Protein AF-A0A6J1QUU0-F1 (afdb_monomer_lite)

Structure (mmCIF, N/CA/C/O backbone):
data_AF-A0A6J1QUU0-F1
#
_entry.id   AF-A0A6J1QUU0-F1
#
loop_
_atom_site.group_PDB
_atom_site.id
_atom_site.type_symbol
_atom_site.label_atom_id
_atom_site.label_alt_id
_atom_site.label_comp_id
_atom_site.label_asym_id
_atom_site.label_entity_id
_atom_site.label_seq_id
_atom_site.pdbx_PDB_ins_code
_atom_site.Cartn_x
_atom_site.Cartn_y
_atom_site.Cartn_z
_atom_site.occupancy
_atom_site.B_iso_or_equiv
_atom_site.auth_seq_id
_atom_site.auth_comp_id
_atom_site.auth_asym_id
_atom_site.auth_atom_id
_atom_site.pdbx_PDB_model_num
ATOM 1 N N . MET A 1 1 ? 13.182 -12.578 -23.127 1.00 82.00 1 MET A N 1
ATOM 2 C CA . MET A 1 1 ? 12.843 -11.479 -22.202 1.00 82.00 1 MET A CA 1
ATOM 3 C C . MET A 1 1 ? 13.627 -10.191 -22.468 1.00 82.00 1 MET A C 1
ATOM 5 O O . MET A 1 1 ? 13.040 -9.285 -23.034 1.00 82.00 1 MET A O 1
ATOM 9 N N . GLU A 1 2 ? 14.926 -10.074 -22.148 1.00 88.38 2 GLU A N 1
ATOM 10 C CA . GLU A 1 2 ? 15.662 -8.792 -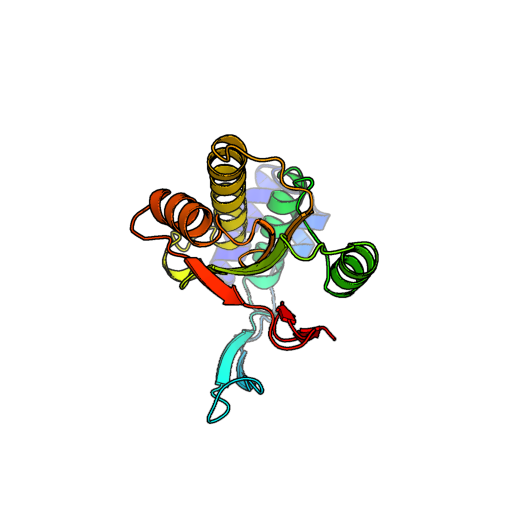22.318 1.00 88.38 2 GLU A CA 1
ATOM 11 C C . GLU A 1 2 ? 15.685 -8.291 -23.772 1.00 88.38 2 GLU A C 1
ATOM 13 O O . GLU A 1 2 ? 15.351 -7.141 -24.052 1.00 88.38 2 GLU A O 1
ATOM 18 N N . ARG A 1 3 ? 15.974 -9.184 -24.728 1.00 89.75 3 ARG A N 1
ATOM 19 C CA . ARG A 1 3 ? 15.938 -8.858 -26.165 1.00 89.75 3 ARG A CA 1
ATOM 20 C C . ARG A 1 3 ? 14.562 -8.377 -26.636 1.00 89.75 3 ARG A C 1
ATOM 22 O O . ARG A 1 3 ? 14.483 -7.470 -27.456 1.00 89.75 3 ARG A O 1
ATOM 29 N N . GLU A 1 4 ? 13.490 -8.977 -26.124 1.00 91.31 4 GLU A N 1
ATOM 30 C CA . GLU A 1 4 ? 12.111 -8.619 -26.485 1.00 91.31 4 GLU A CA 1
ATOM 31 C C . GLU A 1 4 ? 11.727 -7.259 -25.900 1.00 91.31 4 GLU A C 1
ATOM 33 O O . GLU A 1 4 ? 11.163 -6.431 -26.615 1.00 91.31 4 GLU A O 1
ATOM 38 N N . LEU A 1 5 ? 12.103 -6.998 -24.641 1.00 91.62 5 LEU A N 1
ATOM 39 C CA . LEU A 1 5 ? 11.936 -5.694 -24.005 1.00 91.62 5 LEU A CA 1
ATOM 40 C C . LEU A 1 5 ? 12.657 -4.610 -24.809 1.00 91.62 5 LEU A C 1
ATOM 42 O O . LEU A 1 5 ? 12.034 -3.640 -25.229 1.00 91.62 5 LEU A O 1
ATOM 46 N N . ASN A 1 6 ? 13.948 -4.787 -25.088 1.00 93.81 6 ASN A N 1
ATOM 47 C CA . ASN A 1 6 ? 14.724 -3.788 -25.821 1.00 93.81 6 ASN A CA 1
ATOM 48 C C . ASN A 1 6 ? 14.176 -3.571 -27.244 1.00 93.81 6 ASN A C 1
ATOM 50 O O . ASN A 1 6 ? 14.151 -2.439 -27.730 1.00 93.81 6 ASN A O 1
ATOM 54 N N . ALA A 1 7 ? 13.658 -4.618 -27.899 1.00 94.38 7 ALA A N 1
ATOM 55 C CA . ALA A 1 7 ? 12.965 -4.484 -29.180 1.00 94.38 7 ALA A CA 1
ATOM 56 C C . ALA A 1 7 ? 11.661 -3.670 -29.065 1.00 94.38 7 ALA A C 1
ATOM 58 O O . ALA A 1 7 ? 11.373 -2.852 -29.941 1.00 94.38 7 ALA A O 1
ATOM 59 N N . LEU A 1 8 ? 10.885 -3.855 -27.993 1.00 94.12 8 LEU A N 1
ATOM 60 C CA . LEU A 1 8 ? 9.680 -3.070 -27.710 1.00 94.12 8 LEU A CA 1
ATOM 61 C C . LEU A 1 8 ? 10.015 -1.595 -27.450 1.00 94.12 8 LEU A C 1
ATOM 63 O O . LEU A 1 8 ? 9.444 -0.716 -28.092 1.00 94.12 8 LEU A O 1
ATOM 67 N N . ILE A 1 9 ? 10.987 -1.323 -26.578 1.00 94.75 9 ILE A N 1
ATOM 68 C CA . ILE A 1 9 ? 11.433 0.038 -26.247 1.00 94.75 9 ILE A CA 1
ATOM 69 C C . ILE A 1 9 ? 11.975 0.759 -27.489 1.00 94.75 9 ILE A C 1
ATOM 71 O O . ILE A 1 9 ? 11.687 1.939 -27.703 1.00 94.75 9 ILE A O 1
ATOM 75 N N . LYS A 1 10 ? 12.674 0.039 -28.377 1.00 95.00 10 LYS A N 1
ATOM 76 C CA . LYS A 1 10 ? 13.116 0.568 -29.675 1.00 95.00 10 LYS A CA 1
ATOM 77 C C . LYS A 1 10 ? 11.943 0.958 -30.582 1.00 95.00 10 LYS A C 1
ATOM 79 O O . LYS A 1 10 ? 12.010 1.987 -31.249 1.00 95.00 10 LYS A O 1
ATOM 84 N N . LYS A 1 11 ? 10.853 0.187 -30.589 1.00 96.06 11 LYS A N 1
ATOM 85 C CA . LYS A 1 11 ? 9.628 0.566 -31.314 1.00 96.06 11 LYS A CA 1
ATOM 86 C C . LYS A 1 11 ? 8.960 1.796 -30.692 1.00 96.06 11 LYS A C 1
ATOM 88 O O . LYS A 1 11 ? 8.436 2.625 -31.425 1.00 96.06 11 LYS A O 1
ATOM 93 N N . TRP A 1 12 ? 8.975 1.934 -29.366 1.00 95.81 12 TRP A N 1
ATOM 94 C CA . TRP A 1 12 ? 8.352 3.072 -28.678 1.00 95.81 12 TRP A CA 1
ATOM 95 C C . TRP A 1 12 ? 9.051 4.398 -28.967 1.00 95.81 12 TRP A C 1
ATOM 97 O O . TRP A 1 12 ? 8.368 5.386 -29.217 1.00 95.81 12 TRP A O 1
ATOM 107 N N . ILE A 1 13 ? 10.388 4.424 -28.996 1.00 95.62 13 ILE A N 1
ATOM 108 C CA . ILE A 1 13 ? 11.131 5.639 -29.366 1.00 95.62 13 ILE A CA 1
ATOM 109 C C . ILE A 1 13 ? 10.928 6.000 -30.845 1.00 95.62 13 ILE A C 1
ATOM 111 O O . ILE A 1 13 ? 10.801 7.172 -31.169 1.00 95.62 13 ILE A O 1
ATOM 115 N N . GLN A 1 14 ? 10.825 5.006 -31.738 1.00 95.50 14 GLN A N 1
ATOM 116 C CA . GLN A 1 14 ? 10.533 5.231 -33.163 1.00 95.50 14 GLN A CA 1
ATOM 117 C C . GLN A 1 14 ? 9.131 5.801 -33.403 1.00 95.50 14 GLN A C 1
ATOM 119 O O . GLN A 1 14 ? 8.930 6.541 -34.357 1.00 95.50 14 GLN A O 1
ATOM 124 N N . LYS A 1 15 ? 8.168 5.439 -32.552 1.00 95.88 15 LYS A N 1
ATOM 125 C CA . LYS A 1 15 ? 6.797 5.965 -32.572 1.00 95.88 15 LYS A CA 1
ATOM 126 C C . LYS A 1 15 ? 6.618 7.232 -31.730 1.00 95.88 15 LYS A C 1
ATOM 128 O O . LYS A 1 15 ? 5.488 7.666 -31.550 1.00 95.88 15 LYS A O 1
ATOM 133 N N . GLU A 1 16 ? 7.704 7.774 -31.177 1.00 94.00 16 GLU A N 1
ATOM 134 C CA . GLU A 1 16 ? 7.705 8.978 -30.336 1.00 94.00 16 GLU A CA 1
ATOM 135 C C . GLU A 1 16 ? 6.823 8.881 -29.073 1.00 94.00 16 GLU A C 1
ATOM 137 O O . GLU A 1 16 ? 6.442 9.888 -28.486 1.00 94.00 16 GLU A O 1
ATOM 142 N N . TYR A 1 17 ? 6.537 7.665 -28.589 1.00 92.38 17 TYR A N 1
ATOM 143 C CA . TYR A 1 17 ? 5.787 7.457 -27.338 1.00 92.38 17 TYR A CA 1
ATOM 144 C C . TYR A 1 17 ? 6.613 7.774 -26.090 1.00 92.38 17 TYR A C 1
ATOM 146 O O . TYR A 1 17 ? 6.064 8.004 -25.014 1.00 92.38 17 TYR A O 1
ATOM 154 N N . ILE A 1 18 ? 7.939 7.745 -26.219 1.00 94.19 18 ILE A N 1
ATOM 155 C CA . ILE A 1 18 ? 8.883 8.007 -25.137 1.00 94.19 18 ILE A CA 1
ATOM 156 C C . ILE A 1 18 ? 9.982 8.950 -25.618 1.00 94.19 18 ILE A C 1
ATOM 158 O O . ILE A 1 18 ? 10.395 8.921 -26.773 1.00 94.19 18 ILE A O 1
ATOM 162 N N . SER A 1 19 ? 10.502 9.764 -24.708 1.00 94.75 19 SER A N 1
ATOM 163 C CA . SER A 1 19 ? 11.666 10.620 -24.938 1.00 94.75 19 SER A CA 1
ATOM 164 C C . SER A 1 19 ? 12.972 9.820 -24.972 1.00 94.75 19 SER A C 1
ATOM 166 O O . SER A 1 19 ? 13.082 8.728 -24.411 1.00 94.75 19 SER A O 1
ATOM 168 N N . LYS A 1 20 ? 14.032 10.416 -25.531 1.00 93.81 20 LYS A N 1
ATOM 169 C CA . LYS A 1 20 ? 15.382 9.823 -25.537 1.00 93.81 20 LYS A CA 1
ATOM 170 C C . LYS A 1 20 ? 15.908 9.517 -24.124 1.00 93.81 20 LYS A C 1
ATOM 172 O O . LYS A 1 20 ? 16.585 8.514 -23.922 1.00 93.81 20 LYS A O 1
ATOM 177 N N . LYS A 1 21 ? 15.561 10.344 -23.131 1.00 94.75 21 LYS A N 1
ATOM 178 C CA . LYS A 1 21 ? 15.910 10.106 -21.720 1.00 94.75 21 LYS A CA 1
ATOM 179 C C . LYS A 1 21 ? 15.201 8.865 -21.166 1.00 94.75 21 LYS A C 1
ATOM 181 O O . LYS A 1 21 ? 15.837 8.046 -20.513 1.00 94.75 21 LYS A O 1
ATOM 186 N N . GLN A 1 22 ? 13.906 8.715 -21.452 1.00 93.19 22 GLN A N 1
ATOM 187 C CA . GLN A 1 22 ? 13.131 7.533 -21.060 1.00 93.19 22 GLN A CA 1
ATOM 188 C C . GLN A 1 22 ? 13.626 6.274 -21.777 1.00 93.19 22 GLN A C 1
ATOM 190 O O . GLN A 1 22 ? 13.712 5.231 -21.144 1.00 93.19 22 GLN A O 1
ATOM 195 N N . TYR A 1 23 ? 14.031 6.370 -23.046 1.00 94.12 23 TYR A N 1
ATOM 196 C CA . TYR A 1 23 ? 14.643 5.254 -23.773 1.00 94.12 23 TYR A CA 1
ATOM 197 C C . TYR A 1 23 ? 15.873 4.698 -23.043 1.00 94.12 23 TYR A C 1
ATOM 199 O O . TYR A 1 23 ? 15.930 3.500 -22.787 1.00 94.12 23 TYR A O 1
ATOM 207 N N . PHE A 1 24 ? 16.827 5.552 -22.653 1.00 92.44 24 PHE A N 1
ATOM 208 C CA . PHE A 1 24 ? 18.022 5.096 -21.931 1.00 92.44 24 PHE A CA 1
ATOM 209 C C . PHE A 1 24 ? 17.712 4.556 -20.535 1.00 92.44 24 PHE A C 1
ATOM 211 O O . PHE A 1 24 ? 18.381 3.638 -20.083 1.00 92.44 24 PHE A O 1
ATOM 218 N N . PHE A 1 25 ? 16.696 5.101 -19.867 1.00 91.81 25 PHE A N 1
ATOM 219 C CA . PHE A 1 25 ? 16.235 4.583 -18.581 1.00 91.81 25 PHE A CA 1
ATOM 220 C C . PHE A 1 25 ? 15.590 3.193 -18.708 1.00 91.81 25 PHE A C 1
ATOM 222 O O . PHE A 1 25 ? 15.822 2.321 -17.877 1.00 91.81 25 PHE A O 1
ATOM 229 N N . LEU A 1 26 ? 14.778 2.984 -19.747 1.00 92.00 26 LEU A N 1
ATOM 230 C CA . LEU A 1 26 ? 14.038 1.741 -19.984 1.00 92.00 26 LEU A CA 1
ATOM 231 C C . LEU A 1 26 ? 14.892 0.638 -20.610 1.00 92.00 26 LEU A C 1
ATOM 233 O O . LEU A 1 26 ? 14.547 -0.536 -20.492 1.00 92.00 26 LEU A O 1
ATOM 237 N N . HIS A 1 27 ? 15.973 1.008 -21.295 1.00 90.31 27 HIS A N 1
ATOM 238 C CA . HIS A 1 27 ? 16.890 0.054 -21.894 1.00 90.31 27 HIS A CA 1
ATOM 239 C C . HIS A 1 27 ? 17.536 -0.816 -20.813 1.00 90.31 27 HIS A C 1
ATOM 241 O O . HIS A 1 27 ? 18.086 -0.309 -19.836 1.00 90.31 27 HIS A O 1
ATOM 247 N N . SER A 1 28 ? 17.489 -2.130 -21.010 1.00 88.19 28 SER A N 1
ATOM 248 C CA . SER A 1 28 ? 18.055 -3.098 -20.075 1.00 88.19 28 SER A CA 1
ATOM 249 C C . SER A 1 28 ? 19.322 -3.721 -20.656 1.00 88.19 28 SER A C 1
ATOM 251 O O . SER A 1 28 ? 19.355 -4.103 -21.826 1.00 88.19 28 SER A O 1
ATOM 253 N N . SER A 1 29 ? 20.369 -3.792 -19.841 1.00 85.75 29 SER A N 1
ATOM 254 C CA . SER A 1 29 ? 21.619 -4.503 -20.116 1.00 85.75 29 SER A CA 1
ATOM 255 C C . SER A 1 29 ? 22.180 -5.021 -18.795 1.00 85.75 29 SER A C 1
ATOM 257 O O . SER A 1 29 ? 22.064 -4.328 -17.783 1.00 85.75 29 SER A O 1
ATOM 259 N N . ASP A 1 30 ? 22.787 -6.207 -18.804 1.00 81.88 30 ASP A N 1
ATOM 260 C CA . ASP A 1 30 ? 23.415 -6.836 -17.629 1.00 81.88 30 ASP A CA 1
ATOM 261 C C . ASP A 1 30 ? 22.462 -7.016 -16.434 1.00 81.88 30 ASP A C 1
ATOM 263 O O . ASP A 1 30 ? 22.812 -6.813 -15.268 1.00 81.88 30 ASP A O 1
ATOM 267 N N . SER A 1 31 ? 21.219 -7.397 -16.727 1.00 82.50 31 SER A N 1
ATOM 268 C CA . SER A 1 31 ? 20.199 -7.611 -15.706 1.00 82.50 31 SER A CA 1
ATOM 269 C C . SER A 1 31 ? 20.506 -8.812 -14.801 1.00 82.50 31 SER A C 1
ATOM 271 O O . SER A 1 31 ? 20.942 -9.878 -15.238 1.00 82.50 31 SER A O 1
ATOM 273 N N . THR A 1 32 ? 20.244 -8.658 -13.502 1.00 86.75 32 THR A N 1
ATOM 274 C CA . THR A 1 32 ? 20.385 -9.752 -12.530 1.00 86.75 32 THR A CA 1
ATOM 275 C C . THR A 1 32 ? 19.117 -10.600 -12.455 1.00 86.75 32 THR A C 1
ATOM 277 O O . THR A 1 32 ? 18.022 -10.120 -12.749 1.00 86.75 32 THR A O 1
ATOM 280 N N . LEU A 1 33 ? 19.242 -11.859 -12.026 1.00 86.88 33 LEU A N 1
ATOM 281 C CA . LEU A 1 33 ? 18.080 -12.703 -11.737 1.00 86.88 33 LEU A CA 1
ATOM 282 C C . LEU A 1 33 ? 17.332 -12.213 -10.480 1.00 86.88 33 LEU A C 1
ATOM 284 O O . LEU A 1 33 ? 17.978 -11.736 -9.539 1.00 86.88 33 LEU A O 1
ATOM 288 N N . PRO A 1 34 ? 15.992 -12.363 -10.426 1.00 88.56 34 PRO A N 1
ATOM 289 C CA . PRO A 1 34 ? 15.215 -12.056 -9.231 1.00 88.56 34 PRO A CA 1
ATOM 290 C C . PRO A 1 34 ? 15.707 -12.846 -8.014 1.00 88.56 34 PRO A C 1
ATOM 292 O O . PRO A 1 34 ? 16.068 -14.019 -8.122 1.00 88.56 34 PRO A O 1
ATOM 295 N N . LYS A 1 35 ? 15.683 -12.214 -6.838 1.00 90.94 35 LYS A N 1
ATOM 296 C CA . LYS A 1 35 ? 16.100 -12.838 -5.573 1.00 90.94 35 LYS A CA 1
ATOM 297 C C . LYS A 1 35 ? 14.891 -13.075 -4.682 1.00 90.94 35 LYS A C 1
ATOM 299 O O . LYS A 1 35 ? 14.168 -12.131 -4.377 1.00 90.94 35 LYS A O 1
ATOM 304 N N . ALA A 1 36 ? 14.698 -14.309 -4.229 1.00 91.88 36 ALA A N 1
ATOM 305 C CA . ALA A 1 36 ? 13.666 -14.640 -3.253 1.00 91.88 36 ALA A CA 1
ATOM 306 C C . ALA A 1 36 ? 14.245 -14.646 -1.829 1.00 91.88 36 ALA A C 1
ATOM 308 O O . ALA A 1 36 ? 15.304 -15.225 -1.595 1.00 91.88 36 ALA A O 1
ATOM 309 N N . TYR A 1 37 ? 13.552 -14.023 -0.877 1.00 92.19 37 TYR A N 1
ATOM 310 C CA . TYR A 1 37 ? 13.884 -14.085 0.550 1.00 92.19 37 TYR A CA 1
ATOM 311 C C . TYR A 1 37 ? 12.619 -14.063 1.412 1.00 92.19 37 TYR A C 1
ATOM 313 O O . TYR A 1 37 ? 11.560 -13.626 0.971 1.00 92.19 37 TYR A O 1
ATOM 321 N N . GLY A 1 38 ? 12.713 -14.558 2.646 1.00 91.50 38 GLY A N 1
ATOM 322 C CA . GLY A 1 38 ? 11.602 -14.573 3.597 1.00 91.50 38 GLY A CA 1
ATOM 323 C C . GLY A 1 38 ? 11.697 -13.432 4.607 1.00 91.50 38 GLY A C 1
ATOM 324 O O . GLY A 1 38 ? 12.740 -13.248 5.226 1.00 91.50 38 GLY A O 1
ATOM 325 N N . LEU A 1 39 ? 10.598 -12.711 4.829 1.00 89.81 39 LEU A N 1
ATOM 326 C CA . LEU A 1 39 ? 10.451 -11.765 5.939 1.00 89.81 39 LEU A CA 1
ATOM 327 C C . LEU A 1 39 ? 9.632 -12.397 7.076 1.00 89.81 39 LEU A C 1
ATOM 329 O O . LEU A 1 39 ? 8.511 -12.842 6.822 1.00 89.81 39 LEU A O 1
ATOM 333 N N . PRO A 1 40 ? 10.136 -12.459 8.320 1.00 87.19 40 PRO A N 1
ATOM 334 C CA . PRO A 1 40 ? 9.401 -13.059 9.430 1.00 87.19 40 PRO A CA 1
ATOM 335 C C . PRO A 1 40 ? 8.189 -12.204 9.825 1.00 87.19 40 PRO A C 1
ATOM 337 O O . PRO A 1 40 ? 8.315 -11.009 10.092 1.00 87.19 40 PRO A O 1
ATOM 340 N N . LYS A 1 41 ? 7.003 -12.816 9.925 1.00 83.25 41 LYS A N 1
ATOM 341 C CA . LYS A 1 41 ? 5.805 -12.165 10.479 1.00 83.25 41 LYS A CA 1
ATOM 342 C C . LYS A 1 41 ? 5.815 -12.270 12.006 1.00 83.25 41 LYS A C 1
ATOM 344 O O . LYS A 1 41 ? 5.126 -13.113 12.577 1.00 83.25 41 LYS A O 1
ATOM 349 N N . ILE A 1 42 ? 6.601 -11.411 12.659 1.00 81.31 42 ILE A N 1
ATOM 350 C CA . ILE A 1 42 ? 6.868 -11.429 14.116 1.00 81.31 42 ILE A CA 1
ATOM 351 C C . ILE A 1 42 ? 5.620 -11.325 15.008 1.00 81.31 42 ILE A C 1
ATOM 353 O O . ILE A 1 42 ? 5.663 -11.702 16.172 1.00 81.31 42 ILE A O 1
ATOM 357 N N . HIS A 1 43 ? 4.501 -10.852 14.464 1.00 72.56 43 HIS A N 1
ATOM 358 C CA . HIS A 1 43 ? 3.232 -10.701 15.174 1.00 72.56 43 HIS A CA 1
ATOM 359 C C . HIS A 1 43 ? 2.326 -11.951 15.112 1.00 72.56 43 HIS A C 1
ATOM 361 O O . HIS A 1 43 ? 1.254 -11.947 15.712 1.00 72.56 43 HIS A O 1
ATOM 367 N N . LYS A 1 44 ? 2.696 -13.016 14.377 1.00 75.44 44 LYS A N 1
ATOM 368 C CA . LYS A 1 44 ? 1.898 -14.256 14.274 1.00 75.44 44 LYS A CA 1
ATOM 369 C C . LYS A 1 44 ? 2.528 -15.399 15.068 1.00 75.44 44 LYS A C 1
ATOM 371 O O . LYS A 1 44 ? 3.749 -15.535 15.128 1.00 75.44 44 LYS A O 1
ATOM 376 N N . LYS A 1 45 ? 1.683 -16.277 15.625 1.00 82.19 45 LYS A N 1
ATOM 377 C CA . LYS A 1 45 ? 2.126 -17.512 16.292 1.00 82.19 45 LYS A CA 1
ATOM 378 C C . LYS A 1 45 ? 2.993 -18.334 15.329 1.00 82.19 45 LYS A C 1
ATOM 380 O O . LYS A 1 45 ? 2.646 -18.467 14.158 1.00 82.19 45 LYS A O 1
ATOM 385 N N . ASN A 1 46 ? 4.107 -18.867 15.829 1.00 87.44 46 ASN A N 1
ATOM 386 C CA . ASN A 1 46 ? 5.129 -19.600 15.066 1.00 87.44 46 ASN A CA 1
ATOM 387 C C . ASN A 1 46 ? 5.921 -18.769 14.035 1.00 87.44 46 ASN A C 1
ATOM 389 O O . ASN A 1 46 ? 6.685 -19.356 13.277 1.00 87.44 46 ASN A O 1
ATOM 393 N N . VAL A 1 47 ? 5.763 -17.437 14.005 1.00 85.88 47 VAL A N 1
ATOM 394 C CA . VAL A 1 47 ? 6.557 -16.492 13.189 1.00 85.88 47 VAL A CA 1
ATOM 395 C C . VAL A 1 47 ? 6.765 -16.979 11.737 1.00 85.88 47 VAL A C 1
ATOM 397 O O . VAL A 1 47 ? 7.894 -17.173 11.289 1.00 85.88 47 VAL A O 1
ATOM 400 N N . PRO A 1 48 ? 5.683 -17.219 10.970 1.00 90.81 48 PRO A N 1
ATOM 401 C CA . PRO A 1 48 ? 5.793 -17.673 9.589 1.00 90.81 48 PRO A CA 1
ATOM 402 C C . PRO A 1 48 ? 6.498 -16.626 8.714 1.00 90.81 48 PRO A C 1
ATOM 404 O O . PRO A 1 48 ? 6.350 -15.420 8.926 1.00 90.81 48 PRO A O 1
ATOM 407 N N . PHE A 1 49 ? 7.213 -17.075 7.682 1.00 86.75 49 PHE A N 1
ATOM 408 C CA . PHE A 1 49 ? 7.855 -16.185 6.714 1.00 86.75 49 PHE A CA 1
ATOM 409 C C . PHE A 1 49 ? 6.885 -15.743 5.611 1.00 86.75 49 PHE A C 1
ATOM 411 O O . PHE A 1 49 ? 6.103 -16.530 5.081 1.00 86.75 49 PHE A O 1
ATOM 418 N N . ARG A 1 50 ? 6.963 -14.468 5.225 1.00 85.62 50 ARG A N 1
ATOM 419 C CA . ARG A 1 50 ? 6.401 -13.923 3.988 1.00 85.62 50 ARG A CA 1
ATOM 420 C C . ARG A 1 50 ? 7.487 -13.986 2.919 1.00 85.62 50 ARG A C 1
ATOM 422 O O . ARG A 1 50 ? 8.485 -13.281 3.034 1.00 85.62 50 ARG A O 1
ATOM 429 N N . ILE A 1 51 ? 7.311 -14.835 1.912 1.00 88.75 51 ILE A N 1
ATOM 430 C CA . ILE A 1 51 ? 8.240 -14.901 0.779 1.00 88.75 51 ILE A CA 1
ATOM 431 C C . ILE A 1 51 ? 8.080 -13.623 -0.050 1.00 88.75 51 ILE A C 1
ATOM 433 O O . ILE A 1 51 ? 6.967 -13.258 -0.423 1.00 88.75 51 ILE A O 1
ATOM 437 N N . ILE A 1 52 ? 9.194 -12.956 -0.326 1.00 87.75 52 ILE A N 1
ATOM 438 C CA . ILE A 1 52 ? 9.304 -11.776 -1.178 1.00 87.75 52 ILE A CA 1
ATOM 439 C C . ILE A 1 52 ? 10.217 -12.127 -2.345 1.00 87.75 52 ILE A C 1
ATOM 441 O O . ILE A 1 52 ? 11.322 -12.627 -2.139 1.00 87.75 52 ILE A O 1
ATOM 445 N N . VAL A 1 53 ? 9.769 -11.836 -3.566 1.00 86.88 53 VAL A N 1
ATOM 446 C CA . VAL A 1 53 ? 10.594 -11.926 -4.775 1.00 86.88 53 VAL A CA 1
ATOM 447 C C . VAL A 1 53 ? 11.019 -10.513 -5.160 1.00 86.88 53 VAL A C 1
ATOM 449 O O . VAL A 1 53 ? 10.231 -9.734 -5.693 1.00 86.88 53 VAL A O 1
ATOM 452 N N . SER A 1 54 ? 12.268 -10.161 -4.867 1.00 86.38 54 SER A N 1
ATOM 453 C CA . SER A 1 54 ? 12.838 -8.880 -5.269 1.00 86.38 54 SER A CA 1
ATOM 454 C C . SER A 1 54 ? 13.215 -8.911 -6.741 1.00 86.38 54 SER A C 1
ATOM 456 O O . SER A 1 54 ? 14.045 -9.715 -7.173 1.00 86.38 54 SER A O 1
ATOM 458 N N . SER A 1 55 ? 12.608 -7.991 -7.486 1.00 86.75 55 SER A N 1
ATOM 459 C CA . SER A 1 55 ? 12.883 -7.766 -8.905 1.00 86.75 55 SER A CA 1
ATOM 460 C C . SER A 1 55 ? 13.814 -6.570 -9.140 1.00 86.75 55 SER A C 1
ATOM 462 O O . SER A 1 55 ? 13.919 -6.086 -10.265 1.00 86.75 55 SER A O 1
ATOM 464 N N . VAL A 1 56 ? 14.491 -6.074 -8.100 1.00 83.88 56 VAL A N 1
ATOM 465 C CA . VAL A 1 56 ? 15.436 -4.953 -8.216 1.00 83.88 56 VAL A CA 1
ATOM 466 C C . VAL A 1 56 ? 16.580 -5.337 -9.157 1.00 83.88 56 VAL A C 1
ATOM 468 O O . VAL A 1 56 ? 17.142 -6.421 -9.033 1.00 83.88 56 VAL A O 1
ATOM 471 N N . ASN A 1 57 ? 16.915 -4.446 -10.095 1.00 84.12 57 ASN A N 1
ATOM 472 C CA . ASN A 1 57 ? 17.941 -4.651 -11.131 1.00 84.12 57 ASN A CA 1
ATOM 473 C C . ASN A 1 57 ? 17.682 -5.844 -12.075 1.00 84.12 57 ASN A C 1
ATOM 475 O O . ASN A 1 57 ? 18.599 -6.330 -12.738 1.00 84.12 57 ASN A O 1
ATOM 479 N N . THR A 1 58 ? 16.442 -6.334 -12.147 1.00 90.06 58 THR A N 1
ATOM 480 C CA . THR A 1 58 ? 16.036 -7.331 -13.149 1.00 90.06 58 THR A CA 1
ATOM 481 C C . THR A 1 58 ? 15.616 -6.661 -14.457 1.00 90.06 58 THR A C 1
ATOM 483 O O . THR A 1 58 ? 15.384 -5.451 -14.499 1.00 90.06 58 THR A O 1
ATOM 486 N N . VAL A 1 59 ? 15.465 -7.460 -15.520 1.00 89.81 59 VAL A N 1
ATOM 487 C CA . VAL A 1 59 ? 15.099 -7.009 -16.877 1.00 89.81 59 VAL A CA 1
ATOM 488 C C . VAL A 1 59 ? 13.924 -6.026 -16.876 1.00 89.81 59 VAL A C 1
ATOM 490 O O . VAL A 1 59 ? 13.963 -5.001 -17.546 1.00 89.81 59 VAL A O 1
ATOM 493 N N . LEU A 1 60 ? 12.868 -6.336 -16.122 1.00 88.62 60 LEU A N 1
ATOM 494 C CA . LEU A 1 60 ? 11.604 -5.598 -16.163 1.00 88.62 60 LEU A CA 1
ATOM 495 C C . LEU A 1 60 ? 11.524 -4.466 -15.132 1.00 88.62 60 LEU A C 1
ATOM 497 O O . LEU A 1 60 ? 10.528 -3.750 -15.113 1.00 88.62 60 LEU A O 1
ATOM 501 N N . TYR A 1 61 ? 12.545 -4.275 -14.292 1.00 88.56 61 TYR A N 1
ATOM 502 C CA . TYR A 1 61 ? 12.491 -3.339 -13.166 1.00 88.56 61 TYR A CA 1
ATOM 503 C C . TYR A 1 61 ? 12.200 -1.896 -13.598 1.00 88.56 61 TYR A C 1
ATOM 505 O O . TYR A 1 61 ? 11.241 -1.287 -13.127 1.00 88.56 61 TYR A O 1
ATOM 513 N N . ASN A 1 62 ? 12.990 -1.360 -14.536 1.00 89.94 62 ASN A N 1
ATOM 514 C CA . ASN A 1 62 ? 12.826 0.022 -14.99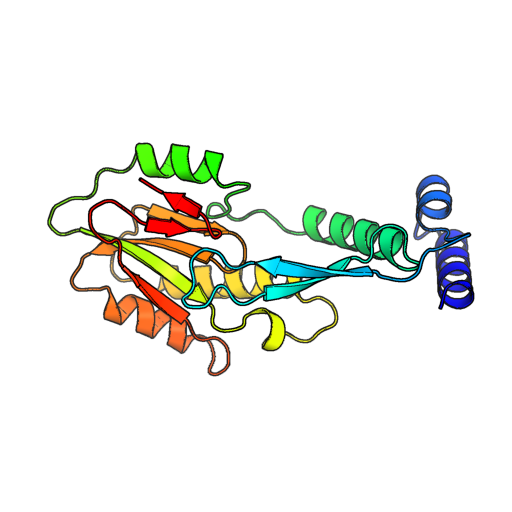6 1.00 89.94 62 ASN A CA 1
ATOM 515 C C . ASN A 1 62 ? 11.515 0.217 -15.764 1.00 89.94 62 ASN A C 1
ATOM 517 O O . ASN A 1 62 ? 10.890 1.269 -15.645 1.00 89.94 62 ASN A O 1
ATOM 521 N N . LEU A 1 63 ? 11.071 -0.799 -16.514 1.00 89.50 63 LEU A N 1
ATOM 522 C CA . LEU A 1 63 ? 9.770 -0.770 -17.178 1.00 89.50 63 LEU A CA 1
ATOM 523 C C . LEU A 1 63 ? 8.631 -0.728 -16.154 1.00 89.50 63 LEU A C 1
ATOM 525 O O . LEU A 1 63 ? 7.745 0.114 -16.275 1.00 89.50 63 LEU A O 1
ATOM 529 N N . ALA A 1 64 ? 8.672 -1.585 -15.135 1.00 86.94 64 ALA A N 1
ATOM 530 C CA . ALA A 1 64 ? 7.675 -1.603 -14.070 1.00 86.94 64 ALA A CA 1
ATOM 531 C C . ALA A 1 64 ? 7.632 -0.260 -13.324 1.00 86.94 64 ALA A C 1
ATOM 533 O O . ALA A 1 64 ? 6.558 0.309 -13.164 1.00 86.94 64 ALA A O 1
ATOM 534 N N . ALA A 1 65 ? 8.790 0.298 -12.954 1.00 86.62 65 ALA A N 1
ATOM 535 C CA . ALA A 1 65 ? 8.878 1.606 -12.300 1.00 86.62 65 ALA A CA 1
ATOM 536 C C . ALA A 1 65 ? 8.338 2.747 -13.183 1.00 86.62 65 ALA A C 1
ATOM 538 O O . ALA A 1 65 ? 7.694 3.676 -12.697 1.00 86.62 65 ALA A O 1
ATOM 539 N N . PHE A 1 66 ? 8.585 2.682 -14.493 1.00 89.06 66 PHE A N 1
ATOM 540 C CA . PHE A 1 66 ? 8.069 3.656 -15.450 1.00 89.06 66 PHE A CA 1
ATOM 541 C C . PHE A 1 66 ? 6.544 3.598 -15.581 1.00 89.06 66 PHE A C 1
ATOM 543 O O . PHE A 1 66 ? 5.893 4.641 -15.520 1.00 89.06 66 PHE A O 1
ATOM 550 N N . LEU A 1 67 ? 5.978 2.396 -15.728 1.00 85.62 67 LEU A N 1
ATOM 551 C CA . LEU A 1 67 ? 4.530 2.193 -15.804 1.00 85.62 67 LEU A CA 1
ATOM 552 C C . LEU A 1 67 ? 3.847 2.605 -14.499 1.00 85.62 67 LEU A C 1
ATOM 554 O O . LEU A 1 67 ? 2.904 3.390 -14.537 1.00 85.62 67 LEU A O 1
ATOM 558 N N . GLN A 1 68 ? 4.391 2.173 -13.359 1.00 81.00 68 GLN A N 1
ATOM 559 C CA . GLN A 1 68 ? 3.914 2.566 -12.034 1.00 81.00 68 GLN A CA 1
ATOM 560 C C . GLN A 1 68 ? 3.864 4.090 -11.896 1.00 81.00 68 GLN A C 1
ATOM 562 O O . GLN A 1 68 ? 2.881 4.635 -11.405 1.00 81.00 68 GLN A O 1
ATOM 567 N N . LYS A 1 69 ? 4.902 4.802 -12.355 1.00 84.62 69 LYS A N 1
ATOM 568 C CA . LYS A 1 69 ? 4.917 6.266 -12.308 1.00 84.62 69 LYS A CA 1
ATOM 569 C C . LYS A 1 69 ? 3.775 6.876 -13.122 1.00 84.62 69 LYS A C 1
ATOM 571 O O . LYS A 1 69 ? 3.066 7.727 -12.601 1.00 84.62 69 LYS A O 1
ATOM 576 N N . ILE A 1 70 ? 3.584 6.438 -14.369 1.00 84.19 70 ILE A N 1
ATOM 577 C CA . ILE A 1 70 ? 2.486 6.931 -15.218 1.00 84.19 70 ILE A CA 1
ATOM 578 C C . ILE A 1 70 ? 1.140 6.706 -14.533 1.00 84.19 70 ILE A C 1
ATOM 580 O O . ILE A 1 70 ? 0.292 7.594 -14.529 1.00 84.19 70 ILE A O 1
ATOM 584 N N . LEU A 1 71 ? 0.947 5.526 -13.953 1.00 74.38 71 LEU A N 1
ATOM 585 C CA . LEU A 1 71 ? -0.319 5.131 -13.356 1.00 74.38 71 LEU A CA 1
ATOM 586 C C . LEU A 1 71 ? -0.604 5.909 -12.067 1.00 74.38 71 LEU A C 1
ATOM 588 O O . LEU A 1 71 ? -1.700 6.445 -11.912 1.00 74.38 71 LEU A O 1
ATOM 592 N N . VAL A 1 72 ? 0.393 6.071 -11.194 1.00 76.19 72 VAL A N 1
ATOM 593 C CA . VAL A 1 72 ? 0.290 6.916 -9.994 1.00 76.19 72 VAL A CA 1
ATOM 594 C C . VAL A 1 72 ? 0.016 8.375 -10.362 1.00 76.19 72 VAL A C 1
ATOM 596 O O . VAL A 1 72 ? -0.849 8.996 -9.749 1.00 76.19 72 VAL A O 1
ATOM 599 N N . ASP A 1 73 ? 0.702 8.911 -11.374 1.00 81.38 73 ASP A N 1
ATOM 600 C CA . ASP A 1 73 ? 0.513 10.294 -11.827 1.00 81.38 73 ASP A CA 1
ATOM 601 C C . ASP A 1 73 ? -0.873 10.502 -12.481 1.00 81.38 73 ASP A C 1
ATOM 603 O O . ASP A 1 73 ? -1.405 11.612 -12.471 1.00 81.38 73 ASP A O 1
ATOM 607 N N . SER A 1 74 ? -1.482 9.439 -13.021 1.00 78.69 74 SER A N 1
ATOM 608 C CA . SER A 1 74 ? -2.791 9.485 -13.690 1.00 78.69 74 SER A CA 1
ATOM 609 C C . SER A 1 74 ? -3.982 9.334 -12.738 1.00 78.69 74 SER A C 1
ATOM 611 O O . SER A 1 74 ? -5.112 9.643 -13.120 1.00 78.69 74 SER A O 1
ATOM 613 N N . LEU A 1 75 ? -3.769 8.850 -11.510 1.00 75.94 75 LEU A N 1
ATOM 614 C CA . LEU A 1 75 ? -4.843 8.573 -10.557 1.00 75.94 75 LEU A CA 1
ATOM 615 C C . LEU A 1 75 ? -4.927 9.665 -9.478 1.00 75.94 75 LEU A C 1
ATOM 617 O O . LEU A 1 75 ? -3.966 9.879 -8.737 1.00 75.94 75 LEU A O 1
ATOM 621 N N . PRO A 1 76 ? -6.088 10.325 -9.290 1.00 76.69 76 PRO A N 1
ATOM 622 C CA . PRO A 1 76 ? -6.244 11.286 -8.205 1.00 76.69 76 PRO A CA 1
ATOM 623 C C . PRO A 1 76 ? -6.136 10.572 -6.853 1.00 76.69 76 PRO A C 1
ATOM 625 O O . PRO A 1 76 ? -6.745 9.517 -6.636 1.00 76.69 76 PRO A O 1
ATOM 628 N N . LYS A 1 77 ? -5.374 11.151 -5.921 1.00 73.31 77 LYS A N 1
ATOM 629 C CA . LYS A 1 77 ? -5.291 10.633 -4.551 1.00 73.31 77 LYS A CA 1
ATOM 630 C C . LYS A 1 77 ? -6.613 10.904 -3.817 1.00 73.31 77 LYS A C 1
ATOM 632 O O . LYS A 1 77 ? -7.065 12.051 -3.803 1.00 73.31 77 LYS A O 1
ATOM 637 N N . PRO A 1 78 ? -7.256 9.887 -3.218 1.00 72.06 78 PRO A N 1
ATOM 638 C CA . PRO A 1 78 ? -8.487 10.087 -2.467 1.00 72.06 78 PRO A CA 1
ATOM 639 C C . PRO A 1 78 ? -8.181 10.782 -1.132 1.00 72.06 78 PRO A C 1
ATOM 641 O O . PRO A 1 78 ? -7.083 10.653 -0.592 1.00 72.06 78 PRO A O 1
ATOM 644 N N . LYS A 1 79 ? -9.161 11.500 -0.567 1.00 73.75 79 LYS A N 1
ATOM 645 C CA . LYS A 1 79 ? -9.010 12.209 0.725 1.00 73.75 79 LYS A CA 1
ATOM 646 C C . LYS A 1 79 ? -8.686 11.268 1.899 1.00 73.75 79 LYS A C 1
ATOM 648 O O . LYS A 1 79 ? -8.137 11.707 2.905 1.00 73.75 79 LYS A O 1
ATOM 653 N N . SER A 1 80 ? -9.044 9.993 1.760 1.00 76.69 80 SER A N 1
ATOM 654 C CA . SER A 1 80 ? -8.818 8.899 2.708 1.00 76.69 80 SER A CA 1
ATOM 655 C C . SER A 1 80 ? -7.398 8.320 2.668 1.00 76.69 80 SER A C 1
ATOM 657 O O . SER A 1 80 ? -7.035 7.560 3.567 1.00 76.69 80 SER A O 1
ATOM 659 N N . HIS A 1 81 ? -6.597 8.655 1.649 1.00 79.50 81 HIS A N 1
ATOM 660 C CA . HIS A 1 81 ? -5.264 8.090 1.462 1.00 79.50 81 HIS A CA 1
ATOM 661 C C . HIS A 1 81 ? -4.288 8.567 2.535 1.00 79.50 81 HIS A C 1
ATOM 663 O O . HIS A 1 81 ? -4.239 9.753 2.863 1.00 79.50 81 HIS A O 1
ATOM 669 N N . VAL A 1 82 ? -3.474 7.639 3.030 1.00 79.00 82 VAL A N 1
ATOM 670 C CA . VAL A 1 82 ? -2.348 7.925 3.920 1.00 79.00 82 VAL A CA 1
ATOM 671 C C . VAL A 1 82 ? -1.061 7.463 3.255 1.00 79.00 82 VAL A C 1
ATOM 673 O O . VAL A 1 82 ? -1.002 6.347 2.743 1.00 79.00 82 VAL A O 1
ATOM 676 N N . ASN A 1 83 ? -0.017 8.295 3.277 1.00 73.88 83 ASN A N 1
ATOM 677 C CA . ASN A 1 83 ? 1.238 7.967 2.601 1.00 73.88 83 ASN A CA 1
ATOM 678 C C . ASN A 1 83 ? 2.141 7.056 3.452 1.00 73.88 83 ASN A C 1
ATOM 680 O O . ASN A 1 83 ? 2.928 6.289 2.900 1.00 73.88 83 ASN A O 1
ATOM 684 N N . ASN A 1 84 ? 2.081 7.152 4.786 1.00 76.56 84 ASN A N 1
ATOM 685 C CA . ASN A 1 84 ? 2.915 6.358 5.694 1.00 76.56 84 ASN A CA 1
ATOM 686 C C . ASN A 1 84 ? 2.326 6.237 7.113 1.00 76.56 84 ASN A C 1
ATOM 688 O O . ASN A 1 84 ? 1.376 6.924 7.483 1.00 76.56 84 ASN A O 1
ATOM 692 N N . SER A 1 85 ? 2.931 5.374 7.932 1.00 75.19 85 SER A N 1
ATOM 693 C CA . SER A 1 85 ? 2.500 5.130 9.311 1.00 75.19 85 SER A CA 1
ATOM 694 C C . SER A 1 85 ? 2.608 6.360 10.222 1.00 75.19 85 SER A C 1
ATOM 696 O O . SER A 1 85 ? 1.751 6.537 11.078 1.00 75.19 85 SER A O 1
ATOM 698 N N . PHE A 1 86 ? 3.595 7.244 10.036 1.00 79.38 86 PHE A N 1
ATOM 699 C CA . PHE A 1 86 ? 3.744 8.451 10.864 1.00 79.38 86 PHE A CA 1
ATOM 700 C C . PHE A 1 86 ? 2.612 9.459 10.645 1.00 79.38 86 PHE A C 1
ATOM 702 O O . PHE A 1 86 ? 2.105 10.044 11.605 1.00 79.38 86 PHE A O 1
ATOM 709 N N . GLU A 1 87 ? 2.201 9.647 9.390 1.00 81.75 87 GLU A N 1
ATOM 710 C CA . GLU A 1 87 ? 1.039 10.462 9.033 1.00 81.75 87 GLU A CA 1
ATOM 711 C C . GLU A 1 87 ? -0.221 9.901 9.701 1.00 81.75 87 GLU A C 1
ATOM 713 O O . GLU A 1 87 ? -0.960 10.648 10.344 1.00 81.75 87 GLU A O 1
ATOM 718 N N . LEU A 1 88 ? -0.404 8.575 9.665 1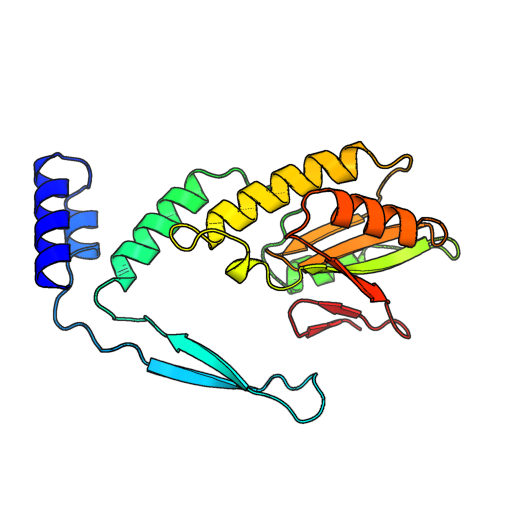.00 80.31 88 LEU A N 1
ATOM 719 C CA . LEU A 1 88 ? -1.514 7.940 10.368 1.00 80.31 88 LEU A CA 1
ATOM 720 C C . LEU A 1 88 ? -1.456 8.167 11.881 1.00 80.31 88 LEU A C 1
ATOM 722 O O . LEU A 1 88 ? -2.468 8.545 12.458 1.00 80.31 88 LEU A O 1
ATOM 726 N N . CYS A 1 89 ? -0.307 7.962 12.532 1.00 79.06 89 CYS A N 1
ATOM 727 C CA . CYS A 1 89 ? -0.158 8.189 13.976 1.00 79.06 89 CYS A CA 1
ATOM 728 C C . CYS A 1 89 ? -0.503 9.632 14.355 1.00 79.06 89 CYS A C 1
ATOM 730 O O . CYS A 1 89 ? -1.172 9.890 15.356 1.00 79.06 89 CYS A O 1
ATOM 732 N N . THR A 1 90 ? -0.069 10.582 13.527 1.00 83.12 90 THR A N 1
ATOM 733 C CA . THR A 1 90 ? -0.355 12.003 13.725 1.00 83.12 90 THR A CA 1
ATOM 734 C C . THR A 1 90 ? -1.850 12.279 13.609 1.00 83.12 90 THR A C 1
ATOM 736 O O . THR A 1 90 ? -2.391 13.062 14.385 1.00 83.12 90 THR A O 1
ATOM 739 N N . ASP A 1 91 ? -2.543 11.623 12.683 1.00 82.75 91 ASP A N 1
ATOM 740 C CA . ASP A 1 91 ? -3.988 11.766 12.533 1.00 82.75 91 ASP A CA 1
ATOM 741 C C . ASP A 1 91 ? -4.763 11.060 13.650 1.00 82.75 91 ASP A C 1
ATOM 743 O O . ASP A 1 91 ? -5.683 11.656 14.206 1.00 82.75 91 ASP A O 1
ATOM 747 N N . LEU A 1 92 ? -4.350 9.854 14.049 1.00 80.88 92 LEU A N 1
ATOM 748 C CA . LEU A 1 92 ? -4.944 9.103 15.157 1.00 80.88 92 LEU A CA 1
ATOM 749 C C . LEU A 1 92 ? -4.795 9.832 16.496 1.00 80.88 92 LEU A C 1
ATOM 751 O O . LEU A 1 92 ? -5.751 9.883 17.264 1.00 80.88 92 LEU A O 1
ATOM 755 N N . SER A 1 93 ? -3.648 10.470 16.755 1.00 80.38 93 SER A N 1
ATOM 756 C CA . SER A 1 93 ? -3.422 11.210 18.009 1.00 80.38 93 SER A CA 1
ATOM 757 C C . SER A 1 93 ? -4.357 12.413 18.197 1.00 80.38 93 SER A C 1
ATOM 759 O O . SER A 1 93 ? -4.562 12.872 19.320 1.00 80.38 93 SER A O 1
ATOM 761 N N . LYS A 1 94 ? -4.966 12.919 17.116 1.00 82.62 94 LYS A N 1
ATOM 762 C CA . LYS A 1 94 ? -5.946 14.016 17.163 1.00 82.62 94 LYS A CA 1
ATOM 763 C C . LYS A 1 94 ? -7.367 13.531 17.464 1.00 82.62 94 LYS A C 1
ATOM 765 O O . LYS A 1 94 ? -8.239 14.352 17.751 1.00 82.62 94 LYS A O 1
ATOM 770 N N . ILE A 1 95 ? -7.632 12.228 17.375 1.00 80.88 95 ILE A N 1
ATOM 771 C CA . ILE A 1 95 ? -8.978 11.673 17.521 1.00 80.88 95 ILE A CA 1
ATOM 772 C C . ILE A 1 95 ? -9.299 11.478 18.998 1.00 80.88 95 ILE A C 1
ATOM 774 O O . ILE A 1 95 ? -8.553 10.853 19.743 1.00 80.88 95 ILE A O 1
ATOM 778 N N . LYS A 1 96 ? -10.477 11.951 19.410 1.00 79.31 96 LYS A N 1
ATOM 779 C CA . LYS A 1 96 ? -11.101 11.556 20.675 1.00 79.31 96 LYS A CA 1
ATOM 780 C C . LYS A 1 96 ? -12.208 10.547 20.378 1.00 79.31 96 LYS A C 1
ATOM 782 O O . LYS A 1 96 ? -13.090 10.822 19.558 1.00 79.31 96 LYS A O 1
ATOM 787 N N . VAL A 1 97 ? -12.140 9.387 21.025 1.00 78.94 97 VAL A N 1
ATOM 788 C CA . VAL A 1 97 ? -13.148 8.321 20.932 1.00 78.94 97 VAL A CA 1
ATOM 789 C C . VAL A 1 97 ? -14.071 8.433 22.143 1.00 78.94 97 VAL A C 1
ATOM 791 O O . VAL A 1 97 ? -13.611 8.403 23.286 1.00 78.94 97 VAL A O 1
ATOM 794 N N . GLN A 1 98 ? -15.369 8.628 21.910 1.00 80.75 98 GLN A N 1
ATOM 795 C CA . GLN A 1 98 ? -16.363 8.675 22.987 1.00 80.75 98 GLN A CA 1
ATOM 796 C C . GLN A 1 98 ? -16.737 7.263 23.465 1.00 80.75 98 GLN A C 1
ATOM 798 O O . GLN A 1 98 ? -16.484 6.279 22.780 1.00 80.75 98 GLN A O 1
ATOM 803 N N . LYS A 1 99 ? -17.394 7.133 24.628 1.00 78.94 99 LYS A N 1
ATOM 804 C CA . LYS A 1 99 ? -17.781 5.812 25.176 1.00 78.94 99 LYS A CA 1
ATOM 805 C C . LYS A 1 99 ? -18.711 5.003 24.256 1.00 78.94 99 LYS A C 1
ATOM 807 O O . LYS A 1 99 ? -18.690 3.773 24.331 1.00 78.94 99 LYS A O 1
ATOM 812 N N . SER A 1 100 ? -19.500 5.677 23.421 1.00 83.38 100 SER A N 1
ATOM 813 C CA . SER A 1 100 ? -20.403 5.093 22.417 1.00 83.38 100 SER A CA 1
ATOM 814 C C . SER A 1 100 ? -19.721 4.762 21.082 1.00 83.38 100 SER A C 1
ATOM 816 O O . SER A 1 100 ? -20.318 4.097 20.240 1.00 83.38 100 SER A O 1
ATOM 818 N N . GLU A 1 101 ? -18.475 5.194 20.882 1.00 82.81 101 GLU A N 1
ATOM 819 C CA . GLU A 1 101 ? -17.714 4.996 19.648 1.00 82.81 101 GLU A CA 1
ATOM 820 C C . GLU A 1 101 ? -16.602 3.960 19.851 1.00 82.81 101 GLU A C 1
ATOM 822 O O . GLU A 1 101 ? -16.156 3.697 20.973 1.00 82.81 101 GLU A O 1
ATOM 827 N N . ILE A 1 102 ? -16.145 3.370 18.751 1.00 83.19 102 ILE A N 1
ATOM 828 C CA . ILE A 1 102 ? -15.010 2.450 18.721 1.00 83.19 102 ILE A CA 1
ATOM 829 C C . ILE A 1 102 ? -14.181 2.663 17.453 1.00 83.19 102 ILE A C 1
ATOM 831 O O . ILE A 1 102 ? -14.709 3.038 16.403 1.00 83.19 102 ILE A O 1
ATOM 835 N N . LEU A 1 103 ? -12.872 2.434 17.562 1.00 84.38 103 LEU A N 1
ATOM 836 C CA . LEU A 1 103 ? -11.971 2.349 16.422 1.00 84.38 103 LEU A CA 1
ATOM 837 C C . LEU A 1 103 ? -11.869 0.888 15.967 1.00 84.38 103 LEU A C 1
ATOM 839 O O . LEU A 1 103 ? -11.588 -0.003 16.771 1.00 84.38 103 LEU A O 1
ATOM 843 N N . ILE A 1 104 ? -12.083 0.640 14.679 1.00 83.12 104 ILE A N 1
ATOM 844 C CA . ILE A 1 104 ? -11.935 -0.689 14.078 1.00 83.12 104 ILE A CA 1
ATOM 845 C C . ILE A 1 104 ? -10.959 -0.639 12.900 1.00 83.12 104 ILE A C 1
ATOM 847 O O . ILE A 1 104 ? -10.859 0.381 12.211 1.00 83.12 104 ILE A O 1
ATOM 851 N N . SER A 1 105 ? -10.245 -1.744 12.661 1.00 83.88 105 SER A N 1
ATOM 852 C CA . SER A 1 105 ? -9.584 -1.998 11.375 1.00 83.88 105 SER A CA 1
ATOM 853 C C . SER A 1 105 ? -10.382 -2.993 10.560 1.00 83.88 105 SER A C 1
ATOM 855 O O . SER A 1 105 ? -10.929 -3.954 11.105 1.00 83.88 105 SER A O 1
ATOM 857 N N . LEU A 1 106 ? -10.378 -2.786 9.247 1.00 80.25 106 LEU A N 1
ATOM 858 C CA . LEU A 1 106 ? -10.807 -3.784 8.281 1.00 80.25 106 LEU A CA 1
ATOM 859 C C . LEU A 1 106 ? -9.580 -4.264 7.512 1.00 80.25 106 LEU A C 1
ATOM 861 O O . LEU A 1 106 ? -8.800 -3.456 7.008 1.00 80.25 106 LEU A O 1
ATOM 865 N N . ASP A 1 107 ? -9.422 -5.582 7.459 1.00 79.56 107 ASP A N 1
ATOM 866 C CA . ASP A 1 107 ? -8.360 -6.263 6.721 1.00 79.56 107 ASP A CA 1
ATOM 867 C C . ASP A 1 107 ? -8.979 -7.005 5.536 1.00 79.56 107 ASP A C 1
ATOM 869 O O . ASP A 1 107 ? -9.894 -7.820 5.729 1.00 79.56 107 ASP A O 1
ATOM 873 N N . ALA A 1 108 ? -8.510 -6.708 4.323 1.00 78.69 108 ALA A N 1
ATOM 874 C CA . ALA A 1 108 ? -8.987 -7.360 3.112 1.00 78.69 108 ALA A CA 1
ATOM 875 C C . ALA A 1 108 ? -8.433 -8.788 3.016 1.00 78.69 108 ALA A C 1
ATOM 877 O O . ALA A 1 108 ? -7.230 -9.044 3.102 1.00 78.69 108 ALA A O 1
ATOM 878 N N . VAL A 1 109 ? -9.308 -9.753 2.759 1.00 76.44 109 VAL A N 1
ATOM 879 C CA . VAL A 1 109 ? -8.912 -11.148 2.596 1.00 76.44 109 VAL A CA 1
ATOM 880 C C . VAL A 1 109 ? -8.336 -11.347 1.194 1.00 76.44 109 VAL A C 1
ATOM 882 O O . VAL A 1 109 ? -9.061 -11.471 0.210 1.00 76.44 109 VAL A O 1
ATOM 885 N N . SER A 1 110 ? -7.007 -11.439 1.118 1.00 69.06 110 SER A N 1
ATOM 886 C CA . SER A 1 110 ? -6.258 -11.812 -0.094 1.00 69.06 110 SER A CA 1
ATOM 887 C C . SER A 1 110 ? -6.541 -10.915 -1.311 1.00 69.06 110 SER A C 1
ATOM 889 O O . SER A 1 110 ? -6.744 -11.408 -2.420 1.00 69.06 110 SER A O 1
ATOM 891 N N . LEU A 1 111 ? -6.520 -9.588 -1.120 1.00 71.94 111 LEU A N 1
ATOM 892 C CA . LEU A 1 111 ? -6.833 -8.600 -2.166 1.00 71.94 111 LEU A CA 1
ATOM 893 C C . LEU A 1 111 ? -6.119 -8.896 -3.499 1.00 71.94 111 LEU A C 1
ATOM 895 O O . LEU A 1 111 ? -6.742 -8.929 -4.556 1.00 71.94 111 LEU A O 1
ATOM 899 N N . PHE A 1 112 ? -4.820 -9.193 -3.443 1.00 62.12 112 PHE A N 1
ATOM 900 C CA . PHE A 1 112 ? -3.987 -9.387 -4.631 1.00 62.12 112 PHE A CA 1
ATOM 901 C C .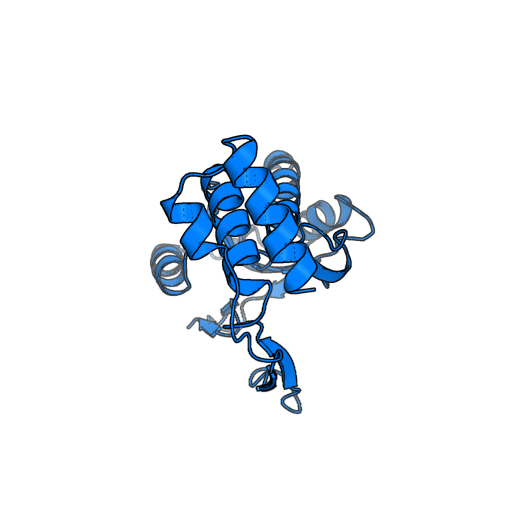 PHE A 1 112 ? -4.252 -10.679 -5.413 1.00 62.12 112 PHE A C 1
ATOM 903 O O . PHE A 1 112 ? -3.989 -10.712 -6.609 1.00 62.12 112 PHE A O 1
ATOM 910 N N . THR A 1 113 ? -4.769 -11.739 -4.783 1.00 62.44 113 THR A N 1
ATOM 911 C CA . THR A 1 113 ? -5.130 -12.977 -5.504 1.00 62.44 113 THR A CA 1
ATOM 912 C C . THR A 1 113 ? -6.516 -12.894 -6.135 1.00 62.44 113 THR A C 1
ATOM 914 O O . THR A 1 113 ? -6.847 -13.704 -6.996 1.00 62.44 113 THR A O 1
ATOM 917 N N . ASN A 1 114 ? -7.323 -11.922 -5.706 1.00 62.38 114 ASN A N 1
ATOM 918 C CA . ASN A 1 114 ? -8.692 -11.719 -6.172 1.00 62.38 114 ASN A CA 1
ATOM 919 C C . ASN A 1 114 ? -8.794 -10.683 -7.305 1.00 62.38 114 ASN A C 1
ATOM 921 O O . ASN A 1 114 ? -9.878 -10.494 -7.857 1.00 62.38 114 ASN A O 1
ATOM 925 N N . ILE A 1 115 ? -7.676 -10.054 -7.686 1.00 65.12 115 ILE A N 1
ATOM 926 C CA . ILE A 1 115 ? -7.578 -9.078 -8.777 1.00 65.12 115 ILE A CA 1
ATOM 927 C C . ILE A 1 115 ? -6.787 -9.694 -9.948 1.00 65.12 115 ILE A C 1
ATOM 929 O O . ILE A 1 115 ? -5.742 -10.302 -9.709 1.00 65.12 115 ILE A O 1
ATOM 933 N N . PRO A 1 116 ? -7.239 -9.548 -11.212 1.00 61.31 116 PRO A N 1
ATOM 934 C CA . PRO A 1 116 ? -6.506 -10.030 -12.386 1.00 61.31 116 PRO A CA 1
ATOM 935 C C . PRO A 1 116 ? -5.057 -9.519 -12.445 1.00 61.31 116 PRO A C 1
ATOM 937 O O . PRO A 1 116 ? -4.782 -8.345 -12.194 1.00 61.31 116 PRO A O 1
ATOM 940 N N . SER A 1 117 ? -4.122 -10.408 -12.799 1.00 58.81 117 SER A N 1
ATOM 941 C CA . SER A 1 117 ? -2.703 -10.294 -12.433 1.00 58.81 117 SER A CA 1
ATOM 942 C C . SER A 1 117 ? -1.849 -9.272 -13.191 1.00 58.81 117 SER A C 1
ATOM 944 O O . SER A 1 117 ? -0.653 -9.170 -12.935 1.00 58.81 117 SER A O 1
ATOM 946 N N . GLU A 1 118 ? -2.419 -8.505 -14.114 1.00 54.66 118 GLU A N 1
ATOM 947 C CA . GLU A 1 118 ? -1.635 -7.696 -15.058 1.00 54.66 118 GLU A CA 1
ATOM 948 C C . GLU A 1 118 ? -1.471 -6.228 -14.619 1.00 54.66 118 GLU A C 1
ATOM 950 O O . GLU A 1 118 ? -0.559 -5.558 -15.095 1.00 54.66 118 GLU A O 1
ATOM 955 N N . LEU A 1 119 ? -2.284 -5.744 -13.665 1.00 59.53 119 LEU A N 1
ATOM 956 C CA . LEU A 1 119 ? -2.286 -4.354 -13.158 1.00 59.53 119 LEU A CA 1
ATOM 957 C C . LEU A 1 119 ? -2.709 -4.272 -11.672 1.00 59.53 119 LEU A C 1
ATOM 959 O O . LEU A 1 119 ? -3.406 -3.351 -11.246 1.00 59.53 119 LEU A O 1
ATOM 963 N N . ILE A 1 120 ? -2.340 -5.285 -10.881 1.00 68.25 120 ILE A N 1
ATOM 964 C CA . ILE A 1 120 ? -2.919 -5.558 -9.554 1.00 68.25 120 ILE A CA 1
ATOM 965 C C . ILE A 1 120 ? -2.922 -4.338 -8.617 1.00 68.25 120 ILE A C 1
ATOM 967 O O . ILE A 1 120 ? -3.908 -4.127 -7.919 1.00 68.25 120 ILE A O 1
ATOM 971 N N . VAL A 1 121 ? -1.847 -3.544 -8.573 1.00 62.75 121 VAL A N 1
ATOM 972 C CA . VAL A 1 121 ? -1.708 -2.467 -7.575 1.00 62.75 121 VAL A CA 1
ATOM 973 C C . VAL A 1 121 ? -2.635 -1.290 -7.878 1.00 62.75 121 VAL A C 1
ATOM 975 O O . VAL A 1 121 ? -3.274 -0.766 -6.967 1.00 62.75 121 VAL A O 1
ATOM 978 N N . GLU A 1 122 ? -2.759 -0.880 -9.139 1.00 66.94 122 GLU A N 1
ATOM 979 C CA . GLU A 1 122 ? -3.614 0.261 -9.483 1.00 66.94 122 GLU A CA 1
ATOM 980 C C . GLU A 1 122 ? -5.074 -0.140 -9.652 1.00 66.94 122 GLU A C 1
ATOM 982 O O . GLU A 1 122 ? -5.960 0.609 -9.244 1.00 66.94 122 GLU A O 1
ATOM 987 N N . VAL A 1 123 ? -5.340 -1.346 -10.165 1.00 71.25 123 VAL A N 1
ATOM 988 C CA . VAL A 1 123 ? -6.699 -1.902 -10.173 1.00 71.25 123 VAL A CA 1
ATOM 989 C C . VAL A 1 123 ? -7.195 -2.093 -8.742 1.00 71.25 123 VAL A C 1
ATOM 991 O O . VAL A 1 123 ? -8.344 -1.763 -8.469 1.00 71.25 123 VAL A O 1
ATOM 994 N N . ALA A 1 124 ? -6.337 -2.522 -7.808 1.00 74.88 124 ALA A N 1
ATOM 995 C CA . ALA A 1 124 ? -6.677 -2.550 -6.387 1.00 74.88 124 ALA A CA 1
ATOM 996 C C . ALA A 1 124 ? -7.081 -1.167 -5.878 1.00 74.88 124 ALA A C 1
ATOM 998 O O . ALA A 1 124 ? -8.126 -1.042 -5.250 1.00 74.88 124 ALA A O 1
ATOM 999 N N . ASP A 1 125 ? -6.309 -0.118 -6.171 1.00 77.12 125 ASP A N 1
ATOM 1000 C CA . ASP A 1 125 ? -6.657 1.226 -5.706 1.00 77.12 125 ASP A CA 1
ATOM 1001 C C . ASP A 1 125 ? -7.970 1.741 -6.319 1.00 77.12 125 ASP A C 1
ATOM 1003 O O . ASP A 1 125 ? -8.773 2.355 -5.618 1.00 77.12 125 ASP A O 1
ATOM 1007 N N . ILE A 1 126 ? -8.230 1.454 -7.599 1.00 80.81 126 ILE A N 1
ATOM 1008 C CA . ILE A 1 126 ? -9.491 1.804 -8.272 1.00 80.81 126 ILE A CA 1
ATOM 1009 C C . ILE A 1 126 ? -10.673 1.056 -7.645 1.00 80.81 126 ILE A C 1
ATOM 1011 O O . ILE A 1 126 ? -11.673 1.685 -7.301 1.00 80.81 126 ILE A O 1
ATOM 1015 N N . VAL A 1 127 ? -10.554 -0.261 -7.457 1.00 83.62 127 VAL A N 1
ATOM 1016 C CA . VAL A 1 127 ? -11.594 -1.096 -6.835 1.00 83.62 127 VAL A CA 1
ATOM 1017 C C . VAL A 1 127 ? -11.862 -0.636 -5.403 1.00 83.62 127 VAL A C 1
ATOM 1019 O O . VAL A 1 127 ? -13.015 -0.450 -5.027 1.00 83.62 127 VAL A O 1
ATOM 1022 N N . MET A 1 128 ? -10.816 -0.363 -4.619 1.00 85.12 128 MET A N 1
ATOM 1023 C CA . MET A 1 128 ? -10.960 0.125 -3.245 1.00 85.12 128 MET A CA 1
ATOM 1024 C C . MET A 1 128 ? -11.589 1.525 -3.184 1.00 85.12 128 MET A C 1
ATOM 1026 O O . MET A 1 128 ? -12.363 1.801 -2.273 1.00 85.12 128 MET A O 1
ATOM 1030 N N . LYS A 1 129 ? -11.315 2.409 -4.153 1.00 84.94 129 LYS A N 1
ATOM 1031 C CA . LYS A 1 129 ? -11.980 3.722 -4.261 1.00 84.94 129 LYS A CA 1
ATOM 1032 C C . LYS A 1 129 ? -13.466 3.603 -4.593 1.00 84.94 129 LYS A C 1
ATOM 1034 O O . LYS A 1 129 ? -14.273 4.355 -4.047 1.00 84.94 129 LYS A O 1
ATOM 1039 N N . ASP A 1 130 ? -13.823 2.705 -5.505 1.00 86.06 130 ASP A N 1
ATOM 1040 C CA . ASP A 1 130 ? -15.219 2.465 -5.875 1.00 86.06 130 ASP A CA 1
ATOM 1041 C C . ASP A 1 130 ? -16.003 1.836 -4.713 1.00 86.06 130 ASP A C 1
ATOM 1043 O O . ASP A 1 130 ? -17.071 2.331 -4.342 1.00 86.06 130 ASP A O 1
ATOM 1047 N N . LEU A 1 131 ? -15.407 0.835 -4.056 1.00 88.00 131 LEU A N 1
ATOM 1048 C CA . LEU A 1 131 ? -15.885 0.259 -2.799 1.00 88.00 131 LEU A CA 1
ATOM 1049 C C . LEU A 1 131 ? -16.126 1.347 -1.746 1.00 88.00 131 LEU A C 1
ATOM 1051 O O . LEU A 1 131 ? -17.225 1.438 -1.207 1.00 88.00 131 LEU A O 1
ATOM 1055 N N . GLU A 1 132 ? -15.130 2.199 -1.483 1.00 88.50 132 GLU A N 1
ATOM 1056 C CA . GLU A 1 132 ? -15.231 3.305 -0.524 1.00 88.50 132 GLU A CA 1
ATOM 1057 C C . GLU A 1 132 ? -16.415 4.211 -0.825 1.00 88.50 132 GLU A C 1
ATOM 1059 O O . GLU A 1 132 ? -17.216 4.508 0.057 1.00 88.50 132 GLU A O 1
ATOM 1064 N N . LYS A 1 133 ? -16.546 4.643 -2.079 1.00 88.25 133 LYS A N 1
ATOM 1065 C CA . LYS A 1 133 ? -17.626 5.538 -2.486 1.00 88.25 133 LYS A CA 1
ATOM 1066 C C . LYS A 1 133 ? -18.996 4.896 -2.266 1.00 88.25 133 LYS A C 1
ATOM 1068 O O . LYS A 1 133 ? -19.915 5.580 -1.818 1.00 88.25 133 LYS A O 1
ATOM 1073 N N . ARG A 1 134 ? -19.133 3.606 -2.583 1.00 87.69 134 ARG A N 1
ATOM 1074 C CA . ARG A 1 134 ? -20.393 2.869 -2.455 1.00 87.69 134 ARG A CA 1
ATOM 1075 C C . ARG A 1 134 ? -20.753 2.609 -0.999 1.00 87.69 134 ARG A C 1
ATOM 1077 O O . ARG A 1 134 ? -21.882 2.880 -0.609 1.00 87.69 134 ARG A O 1
ATOM 1084 N N . VAL A 1 135 ? -19.802 2.117 -0.208 1.00 87.69 135 VAL A N 1
ATOM 1085 C CA . VAL A 1 135 ? -20.037 1.763 1.194 1.00 87.69 135 VAL A CA 1
ATOM 1086 C C . VAL A 1 135 ? -20.225 3.016 2.037 1.00 87.69 135 VAL A C 1
ATOM 1088 O O . VAL A 1 135 ? -21.244 3.138 2.701 1.00 87.69 135 VAL A O 1
ATOM 1091 N N . LEU A 1 136 ? -19.309 3.988 1.964 1.00 86.56 136 LEU A N 1
ATOM 1092 C CA . LEU A 1 136 ? -19.399 5.205 2.780 1.00 86.56 136 LEU A CA 1
ATOM 1093 C C . LEU A 1 136 ? -20.612 6.069 2.414 1.00 86.56 136 LEU A C 1
ATOM 1095 O O . LEU A 1 136 ? -21.114 6.792 3.268 1.00 86.56 136 LEU A O 1
ATOM 1099 N N . GLY A 1 137 ? -21.088 5.998 1.166 1.00 85.12 137 GLY A N 1
ATOM 1100 C CA . GLY A 1 137 ? -22.315 6.668 0.732 1.00 85.12 137 GLY A CA 1
ATOM 1101 C C . GLY A 1 137 ? -23.609 5.973 1.169 1.00 85.12 137 GLY A C 1
ATOM 1102 O O . GLY A 1 137 ? -24.659 6.604 1.119 1.00 85.12 137 GLY A O 1
ATOM 1103 N N . ALA A 1 138 ? -23.539 4.704 1.579 1.00 86.25 138 ALA A N 1
ATOM 1104 C CA . ALA A 1 138 ? -24.680 3.914 2.041 1.00 86.25 138 ALA A CA 1
ATOM 1105 C C . ALA A 1 138 ? -24.812 3.874 3.574 1.00 86.25 138 ALA A C 1
ATOM 1107 O O . ALA A 1 138 ? -25.770 3.303 4.079 1.00 86.25 138 ALA A O 1
ATOM 1108 N N . LEU A 1 139 ? -23.861 4.450 4.319 1.00 86.94 139 LEU A N 1
ATOM 1109 C CA . LEU A 1 139 ? -23.930 4.495 5.778 1.00 86.94 139 LEU A CA 1
ATOM 1110 C C . LEU A 1 139 ? -24.913 5.572 6.247 1.00 86.94 139 LEU A C 1
ATOM 1112 O O . LEU A 1 139 ? -24.792 6.741 5.882 1.00 86.94 139 LEU A O 1
ATOM 1116 N N . ASP A 1 140 ? -25.805 5.195 7.160 1.00 86.62 140 ASP A N 1
ATOM 1117 C CA . ASP A 1 140 ? -26.822 6.087 7.735 1.00 86.62 140 ASP A CA 1
ATOM 1118 C C . ASP A 1 140 ? -26.279 7.012 8.844 1.00 86.62 140 ASP A C 1
ATOM 1120 O O . ASP A 1 140 ? -27.034 7.685 9.549 1.00 86.62 140 ASP A O 1
ATOM 1124 N N . PHE A 1 141 ? -24.958 7.060 9.031 1.00 83.62 141 PHE A N 1
ATOM 1125 C CA . PHE A 1 141 ? -24.308 7.857 10.067 1.00 83.62 141 PHE A CA 1
ATOM 1126 C C . PHE A 1 141 ? -23.067 8.583 9.548 1.00 83.62 141 PHE A C 1
ATOM 1128 O O . PHE A 1 141 ? -22.394 8.163 8.608 1.00 83.62 141 PHE A O 1
ATOM 1135 N N . HIS A 1 142 ? -22.730 9.693 10.207 1.00 81.25 142 HIS A N 1
ATOM 1136 C CA . HIS A 1 142 ? -21.560 10.479 9.843 1.00 81.25 142 HIS A CA 1
ATOM 1137 C C . HIS A 1 142 ? -20.271 9.827 10.350 1.00 81.25 142 HIS A C 1
ATOM 1139 O O . HIS A 1 142 ? -20.033 9.708 11.555 1.00 81.25 142 HIS A O 1
ATOM 1145 N N . LEU A 1 143 ? -19.381 9.504 9.418 1.00 82.06 143 LEU A N 1
ATOM 1146 C CA . LEU A 1 143 ? -18.102 8.891 9.725 1.00 82.06 143 LEU A CA 1
ATOM 1147 C C . LEU A 1 143 ? -17.050 9.968 10.034 1.00 82.06 143 LEU A C 1
ATOM 1149 O O . LEU A 1 143 ? -16.585 10.692 9.158 1.00 82.06 143 LEU A O 1
ATOM 1153 N N . SER A 1 144 ? -16.687 10.106 11.311 1.00 80.50 144 SER A N 1
ATOM 1154 C CA . SER A 1 144 ? -15.772 11.166 11.768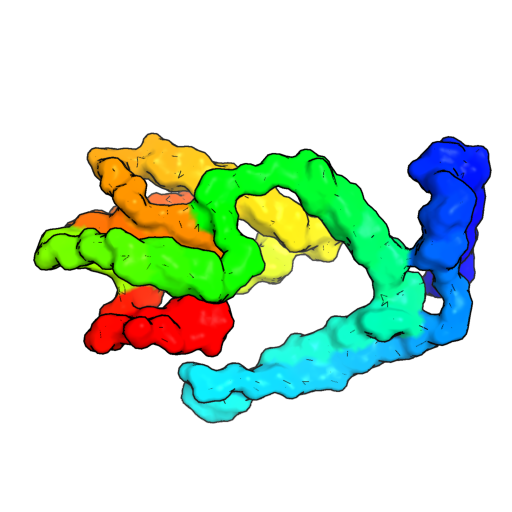 1.00 80.50 144 SER A CA 1
ATOM 1155 C C . SER A 1 144 ? -14.290 10.848 11.546 1.00 80.50 144 SER A C 1
ATOM 1157 O O . SER A 1 144 ? -13.457 11.750 11.632 1.00 80.50 144 SER A O 1
ATOM 1159 N N . PHE A 1 145 ? -13.952 9.594 11.233 1.00 83.94 145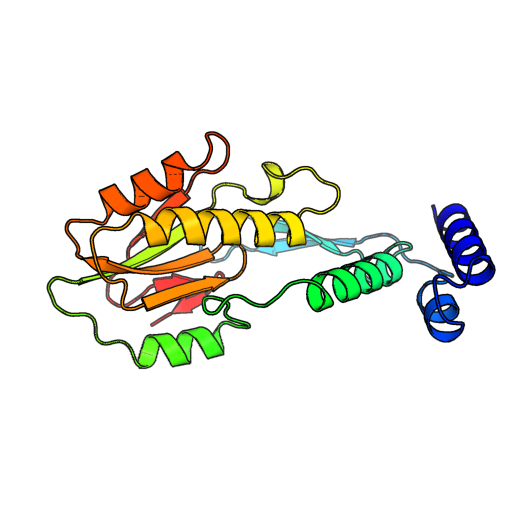 PHE A N 1
ATOM 1160 C CA . PHE A 1 145 ? -12.603 9.200 10.843 1.00 83.94 145 PHE A CA 1
ATOM 1161 C C . PHE A 1 145 ? -12.615 7.975 9.927 1.00 83.94 145 PHE A C 1
ATOM 1163 O O . PHE A 1 145 ? -13.156 6.936 10.301 1.00 83.94 145 PHE A O 1
ATOM 1170 N N . TYR A 1 146 ? -11.967 8.099 8.767 1.00 88.38 146 TYR A N 1
ATOM 1171 C CA . TYR A 1 146 ? -11.704 7.024 7.814 1.00 88.38 146 TYR A CA 1
ATOM 1172 C C . TYR A 1 146 ? -10.336 7.237 7.183 1.00 88.38 146 TYR A C 1
ATOM 1174 O O . TYR A 1 146 ? -10.088 8.303 6.611 1.00 88.38 146 TYR A O 1
ATOM 1182 N N . LYS A 1 147 ? -9.474 6.227 7.230 1.00 84.94 147 LYS A N 1
ATOM 1183 C CA . LYS A 1 147 ? -8.185 6.226 6.541 1.00 84.94 147 LYS A CA 1
ATOM 1184 C C . LYS A 1 147 ? -7.916 4.853 5.943 1.00 84.94 147 LYS A C 1
ATOM 1186 O O . LYS A 1 147 ? -8.241 3.839 6.554 1.00 84.94 147 LYS A O 1
ATOM 1191 N N . ARG A 1 148 ? -7.284 4.833 4.770 1.00 84.81 148 ARG A N 1
ATOM 1192 C CA . ARG A 1 148 ? -6.867 3.604 4.088 1.00 84.81 148 ARG A CA 1
ATOM 1193 C C . ARG A 1 148 ? -5.414 3.692 3.638 1.00 84.81 148 ARG A C 1
ATOM 1195 O O . ARG A 1 148 ? -4.986 4.710 3.087 1.00 84.81 148 ARG A O 1
ATOM 1202 N N . TYR A 1 149 ? -4.693 2.589 3.805 1.00 75.12 149 TYR A N 1
ATOM 1203 C CA . TYR A 1 149 ? -3.410 2.323 3.170 1.00 75.12 149 TYR A CA 1
ATOM 1204 C C . TYR A 1 149 ? -3.522 1.045 2.336 1.00 75.12 149 TYR A C 1
ATOM 1206 O O . TYR A 1 149 ? -3.546 -0.045 2.888 1.00 75.12 149 TYR A O 1
ATOM 1214 N N . VAL A 1 150 ? -3.591 1.180 1.007 1.00 74.31 150 VAL A N 1
ATOM 1215 C CA . VAL A 1 150 ? -3.782 0.064 0.057 1.00 74.31 150 VAL A CA 1
ATOM 1216 C C . VAL A 1 150 ? -5.005 -0.797 0.412 1.00 74.31 150 VAL A C 1
ATOM 1218 O O . VAL A 1 150 ? -6.107 -0.433 0.004 1.00 74.31 150 VAL A O 1
ATOM 1221 N N . ASP A 1 151 ? -4.828 -1.887 1.152 1.00 75.50 151 ASP A N 1
ATOM 1222 C CA . ASP A 1 151 ? -5.839 -2.845 1.603 1.00 75.50 151 ASP A CA 1
ATOM 1223 C C . ASP A 1 151 ? -6.217 -2.707 3.087 1.00 75.50 151 ASP A C 1
ATOM 1225 O O . ASP A 1 151 ? -7.303 -3.135 3.477 1.00 75.50 151 ASP A O 1
ATOM 1229 N N . ASP A 1 152 ? -5.369 -2.066 3.892 1.00 77.00 152 ASP A N 1
ATOM 1230 C CA . ASP A 1 152 ? -5.599 -1.840 5.316 1.00 77.00 152 ASP A CA 1
ATOM 1231 C C . ASP A 1 152 ? -6.464 -0.587 5.540 1.00 77.00 152 ASP A C 1
ATOM 1233 O O . ASP A 1 152 ? -6.087 0.533 5.173 1.00 77.00 152 ASP A O 1
ATOM 1237 N N . ILE A 1 153 ? -7.615 -0.749 6.195 1.00 86.75 153 ILE A N 1
ATOM 1238 C CA . ILE A 1 153 ? -8.544 0.346 6.515 1.00 86.75 153 ILE A CA 1
ATOM 1239 C C . ILE A 1 153 ? -8.625 0.541 8.030 1.00 86.75 153 ILE A C 1
ATOM 1241 O O . ILE A 1 153 ? -8.691 -0.427 8.785 1.00 86.75 153 ILE A O 1
ATOM 1245 N N . VAL A 1 154 ? -8.693 1.800 8.475 1.00 86.31 154 VAL A N 1
ATOM 1246 C CA . VAL A 1 154 ? -9.062 2.191 9.844 1.00 86.31 154 VAL A CA 1
ATOM 1247 C C . VAL A 1 154 ? -10.225 3.162 9.807 1.00 86.31 154 VAL A C 1
ATOM 1249 O O . VAL A 1 154 ? -10.207 4.142 9.059 1.00 86.31 154 VAL A O 1
ATOM 1252 N N . MET A 1 155 ? -11.208 2.940 10.672 1.00 88.56 155 MET A N 1
ATOM 1253 C CA . MET A 1 155 ? -12.327 3.859 10.836 1.00 88.56 155 MET A CA 1
ATOM 1254 C C . MET A 1 155 ? -12.815 3.941 12.278 1.00 88.56 155 MET A C 1
ATOM 1256 O O . MET A 1 155 ? -12.681 2.993 13.051 1.00 88.56 155 MET A O 1
ATOM 1260 N N . LYS A 1 156 ? -13.403 5.090 12.623 1.00 86.56 156 LYS A N 1
ATOM 1261 C CA . LYS A 1 156 ? -14.129 5.291 13.881 1.00 86.56 156 LYS A CA 1
ATOM 1262 C C . LYS A 1 156 ? -15.628 5.253 13.612 1.00 86.56 156 LYS A C 1
ATOM 1264 O O . LYS A 1 156 ? -16.119 6.058 12.819 1.00 86.56 156 LYS A O 1
ATOM 1269 N N . ILE A 1 157 ? -16.336 4.354 14.289 1.00 89.00 157 ILE A N 1
ATOM 1270 C CA . ILE A 1 157 ? -17.774 4.123 14.098 1.00 89.00 157 ILE A CA 1
ATOM 1271 C C . ILE A 1 157 ? -18.506 3.931 15.439 1.00 89.00 157 ILE A C 1
ATOM 1273 O O . ILE A 1 157 ? -17.857 3.655 16.455 1.00 89.00 157 ILE A O 1
ATOM 1277 N N . PRO A 1 158 ? -19.844 4.073 15.479 1.00 87.50 158 PRO A N 1
ATOM 1278 C CA . PRO A 1 158 ? -20.643 3.683 16.638 1.00 87.50 158 PRO A CA 1
ATOM 1279 C C . PRO A 1 158 ? -20.524 2.180 16.912 1.00 87.50 158 PRO A C 1
ATOM 1281 O O . PRO A 1 158 ? -20.499 1.374 15.981 1.00 87.50 158 PRO A O 1
ATOM 1284 N N . LYS A 1 159 ? -20.475 1.795 18.192 1.00 84.88 159 LYS A N 1
ATOM 1285 C CA . LYS A 1 159 ? -20.308 0.386 18.600 1.00 84.88 159 LYS A CA 1
ATOM 1286 C C . LYS A 1 159 ? -21.406 -0.537 18.075 1.00 84.88 159 LYS A C 1
ATOM 1288 O O . LYS A 1 159 ? -21.121 -1.689 17.763 1.00 84.88 159 LYS A O 1
ATOM 1293 N N . ASP A 1 160 ? -22.621 -0.020 17.953 1.00 87.31 160 ASP A N 1
ATOM 1294 C CA . ASP A 1 160 ? -23.788 -0.810 17.565 1.00 87.31 160 ASP A CA 1
ATOM 1295 C C . ASP A 1 160 ? -23.816 -1.112 16.055 1.00 87.31 160 ASP A C 1
ATOM 1297 O O . ASP A 1 160 ? -24.421 -2.091 15.641 1.00 87.31 160 ASP A O 1
ATOM 1301 N N . ASN A 1 161 ? -23.093 -0.336 15.237 1.00 87.38 161 ASN A N 1
ATOM 1302 C CA . ASN A 1 161 ? -23.090 -0.459 13.772 1.00 87.38 161 ASN A CA 1
ATOM 1303 C C . ASN A 1 161 ? -21.897 -1.249 13.216 1.00 87.38 161 ASN A C 1
ATOM 1305 O O . ASN A 1 161 ? -21.683 -1.289 12.006 1.00 87.38 161 ASN A O 1
ATOM 1309 N N . VAL A 1 162 ? -21.084 -1.858 14.080 1.00 87.25 162 VAL A N 1
ATOM 1310 C CA . VAL A 1 162 ? -19.860 -2.559 13.665 1.00 87.25 162 VAL A CA 1
ATOM 1311 C C . VAL A 1 162 ? -20.158 -3.690 12.677 1.00 87.25 162 VAL A C 1
ATOM 1313 O O . VAL A 1 162 ? -19.467 -3.811 11.665 1.00 87.25 162 VAL A O 1
ATOM 1316 N N . GLN A 1 163 ? -21.190 -4.492 12.952 1.00 89.38 163 GLN A N 1
ATOM 1317 C CA . GLN A 1 163 ? -21.571 -5.600 12.077 1.00 89.38 163 GLN A CA 1
ATOM 1318 C C . GLN A 1 163 ? -22.184 -5.094 10.769 1.00 89.38 163 GLN A C 1
ATOM 1320 O O . GLN A 1 163 ? -21.768 -5.542 9.706 1.00 89.38 163 GLN A O 1
ATOM 1325 N N . ASP A 1 164 ? -23.072 -4.097 10.837 1.00 89.75 164 ASP A N 1
ATOM 1326 C CA . ASP A 1 164 ? -23.683 -3.494 9.649 1.00 89.75 164 ASP A CA 1
ATOM 1327 C C . ASP A 1 164 ? -22.617 -2.987 8.674 1.00 89.75 164 ASP A C 1
ATOM 1329 O O . ASP A 1 164 ? -22.696 -3.228 7.472 1.00 89.75 164 ASP A O 1
ATOM 1333 N N . VAL A 1 165 ? -21.583 -2.309 9.183 1.00 89.75 165 VAL A N 1
ATOM 1334 C CA . VAL A 1 165 ? -20.467 -1.826 8.362 1.00 89.75 165 VAL A CA 1
ATOM 1335 C C . VAL A 1 165 ? -19.745 -2.991 7.689 1.00 89.75 165 VAL A C 1
ATOM 1337 O O . VAL A 1 165 ? -19.506 -2.938 6.483 1.00 89.75 165 VAL A O 1
ATOM 1340 N N . LEU A 1 166 ? -19.411 -4.051 8.432 1.00 90.88 166 LEU A N 1
ATOM 1341 C CA . LEU A 1 166 ? -18.758 -5.230 7.861 1.00 90.88 166 LEU A CA 1
ATOM 1342 C C . LEU A 1 166 ? -19.609 -5.879 6.763 1.00 90.88 166 LEU A C 1
ATOM 1344 O O . LEU A 1 166 ? -19.077 -6.243 5.713 1.00 90.88 166 LEU A O 1
ATOM 1348 N N . ASP A 1 167 ? -20.917 -5.976 6.979 1.00 90.38 167 ASP A N 1
ATOM 1349 C CA . ASP A 1 167 ? -21.849 -6.557 6.016 1.00 90.38 167 ASP A CA 1
ATOM 1350 C C . ASP A 1 167 ? -21.924 -5.707 4.740 1.00 90.38 167 ASP A C 1
ATOM 1352 O O . ASP A 1 167 ? -21.874 -6.251 3.637 1.00 90.38 167 ASP A O 1
ATOM 1356 N N . HIS A 1 168 ? -21.920 -4.374 4.855 1.00 90.12 168 HIS A N 1
ATOM 1357 C CA . HIS A 1 168 ? -21.839 -3.484 3.692 1.00 90.12 168 HIS A CA 1
ATOM 1358 C C . HIS A 1 168 ? -20.537 -3.679 2.905 1.00 90.12 168 HIS A C 1
ATOM 1360 O O . HIS A 1 168 ? -20.581 -3.769 1.676 1.00 90.12 168 HIS A O 1
ATOM 1366 N N . PHE A 1 169 ? -19.391 -3.791 3.585 1.00 89.69 169 PHE A N 1
ATOM 1367 C CA . PHE A 1 169 ? -18.104 -4.064 2.936 1.00 89.69 169 PHE A CA 1
ATOM 1368 C C . PHE A 1 169 ? -18.100 -5.415 2.204 1.00 89.69 169 PHE A C 1
ATOM 1370 O O . PHE A 1 169 ? -17.671 -5.486 1.052 1.00 89.69 169 PHE A O 1
ATOM 1377 N N . ASN A 1 170 ? -18.630 -6.465 2.833 1.00 91.12 170 ASN A N 1
ATOM 1378 C CA . ASN A 1 170 ? -18.700 -7.810 2.253 1.00 91.12 170 ASN A CA 1
ATOM 1379 C C . ASN A 1 170 ? -19.781 -7.956 1.170 1.00 91.12 170 ASN A C 1
ATOM 1381 O O . ASN A 1 170 ? -19.683 -8.836 0.321 1.00 91.12 170 ASN A O 1
ATOM 1385 N N . SER A 1 171 ? -20.782 -7.071 1.138 1.00 90.25 171 SER A N 1
ATOM 1386 C CA . SER A 1 171 ? -21.812 -7.051 0.088 1.00 90.25 171 SER A CA 1
ATOM 1387 C C . SER A 1 171 ? -21.314 -6.531 -1.266 1.00 90.25 171 SER A C 1
ATOM 1389 O O . SER A 1 171 ? -22.020 -6.643 -2.271 1.00 90.25 171 SER A O 1
ATOM 1391 N N . TYR A 1 172 ? -20.115 -5.937 -1.318 1.00 87.25 172 TYR A N 1
ATOM 1392 C CA . TYR A 1 172 ? -19.598 -5.333 -2.543 1.00 87.25 172 TYR A CA 1
ATOM 1393 C C . TYR A 1 172 ? -19.356 -6.365 -3.648 1.00 87.25 172 TYR A C 1
ATOM 1395 O O . TYR A 1 172 ? -19.737 -6.119 -4.796 1.00 87.25 172 TYR A O 1
ATOM 1403 N N . HIS A 1 173 ? -18.716 -7.493 -3.317 1.00 85.00 173 HIS A N 1
ATOM 1404 C CA . HIS A 1 173 ? -18.395 -8.550 -4.273 1.00 85.00 173 HIS A CA 1
ATOM 1405 C C . HIS A 1 173 ? -18.005 -9.864 -3.571 1.00 85.00 173 HIS A C 1
ATOM 1407 O O . HIS A 1 173 ? -17.121 -9.857 -2.721 1.00 85.00 173 HIS A O 1
ATOM 1413 N N . ASP A 1 174 ? -18.530 -11.010 -4.021 1.00 82.00 174 ASP A N 1
ATOM 1414 C CA . ASP A 1 174 ? -18.332 -12.335 -3.389 1.00 82.00 174 ASP A CA 1
ATOM 1415 C C . ASP A 1 174 ? -16.860 -12.740 -3.172 1.00 82.00 174 ASP A C 1
ATOM 1417 O O . ASP A 1 174 ? -16.515 -13.482 -2.250 1.00 82.00 174 ASP A O 1
ATOM 1421 N N . ARG A 1 175 ? -15.968 -12.278 -4.057 1.00 76.50 175 ARG A N 1
ATOM 1422 C CA . ARG A 1 175 ? -14.522 -12.566 -3.992 1.00 76.50 175 ARG A CA 1
ATOM 1423 C C . ARG A 1 175 ? -13.723 -11.577 -3.145 1.00 76.50 175 ARG A C 1
ATOM 1425 O O . ARG A 1 175 ? -12.553 -11.840 -2.892 1.00 76.50 175 ARG A O 1
ATOM 1432 N N . LEU A 1 176 ? -14.304 -10.448 -2.744 1.00 82.56 176 LEU A N 1
ATOM 1433 C CA . LEU A 1 176 ? -13.628 -9.426 -1.950 1.00 82.56 176 LEU A CA 1
ATOM 1434 C C . LEU A 1 176 ? -14.289 -9.344 -0.577 1.00 82.56 176 LEU A C 1
ATOM 1436 O O . LEU A 1 176 ? -15.279 -8.648 -0.393 1.00 82.56 176 LEU A O 1
ATOM 1440 N N . ASN A 1 177 ? -13.708 -10.065 0.376 1.00 85.81 177 ASN A N 1
ATOM 1441 C CA . ASN A 1 177 ? -14.203 -10.124 1.744 1.00 85.81 177 ASN A CA 1
ATOM 1442 C C . ASN A 1 177 ? -13.256 -9.383 2.690 1.00 85.81 177 ASN A C 1
ATOM 1444 O O . ASN A 1 177 ? -12.047 -9.328 2.462 1.00 85.81 177 ASN A O 1
ATOM 1448 N N . PHE A 1 178 ? -13.810 -8.869 3.776 1.00 87.94 178 PHE A N 1
ATOM 1449 C CA . PHE A 1 178 ? -13.136 -8.128 4.827 1.00 87.94 178 PHE A CA 1
ATOM 1450 C C . PHE A 1 178 ? -13.358 -8.810 6.172 1.00 87.94 178 PHE A C 1
ATOM 1452 O O . PHE A 1 178 ? -14.339 -9.523 6.389 1.00 87.94 178 PHE A O 1
ATOM 1459 N N . THR A 1 179 ? -12.428 -8.582 7.095 1.00 87.69 179 THR A N 1
ATOM 1460 C CA . THR A 1 179 ? -12.542 -9.028 8.488 1.00 87.69 179 THR A CA 1
ATOM 1461 C C . THR A 1 179 ? -12.279 -7.870 9.436 1.00 87.69 179 THR A C 1
ATOM 1463 O O . THR A 1 179 ? -11.440 -7.015 9.149 1.00 87.69 179 THR A O 1
ATOM 1466 N N . ILE A 1 180 ? -12.989 -7.840 10.567 1.00 84.56 180 ILE A N 1
ATOM 1467 C CA . ILE A 1 180 ? -12.779 -6.824 11.602 1.00 84.56 180 ILE A CA 1
ATOM 1468 C C . ILE A 1 180 ? -11.632 -7.242 12.515 1.00 84.56 180 ILE A C 1
ATOM 1470 O O . ILE A 1 180 ? -11.587 -8.364 13.025 1.00 84.56 180 ILE A O 1
ATOM 1474 N N . LYS A 1 181 ? -10.754 -6.285 12.802 1.00 82.44 181 LYS A N 1
ATOM 1475 C CA . LYS A 1 181 ? -9.821 -6.334 13.924 1.00 82.44 181 LYS A CA 1
ATOM 1476 C C . LYS A 1 181 ? -10.198 -5.237 14.917 1.00 82.44 181 LYS A C 1
ATOM 1478 O O . LYS A 1 181 ? -10.240 -4.051 14.586 1.00 82.44 181 LYS A O 1
ATOM 1483 N N . TYR A 1 182 ? -10.492 -5.658 16.140 1.00 79.19 182 TYR A N 1
ATOM 1484 C CA . TYR A 1 182 ? -10.832 -4.754 17.231 1.00 79.19 182 TYR A CA 1
ATOM 1485 C C . TYR A 1 182 ? -9.570 -4.175 17.864 1.00 79.19 182 TYR A C 1
ATOM 1487 O O . TYR A 1 182 ? -8.557 -4.863 18.012 1.00 79.19 182 TYR A O 1
ATOM 1495 N N . GLU A 1 183 ? -9.661 -2.919 18.286 1.00 70.69 183 GLU A N 1
ATOM 1496 C CA . GLU A 1 183 ? -8.723 -2.350 19.246 1.00 70.69 183 GLU A CA 1
ATOM 1497 C C . GLU A 1 183 ? -8.748 -3.169 20.550 1.00 70.69 183 GLU A C 1
ATOM 1499 O O . GLU A 1 183 ? -9.817 -3.517 21.057 1.00 70.69 183 GLU A O 1
ATOM 1504 N N . ASN A 1 184 ? -7.574 -3.484 21.103 1.00 63.62 184 ASN A N 1
ATOM 1505 C CA . ASN A 1 184 ? -7.455 -4.216 22.361 1.00 63.62 184 ASN A CA 1
ATOM 1506 C C . ASN A 1 184 ? -6.593 -3.418 23.348 1.00 63.62 184 ASN A C 1
ATOM 1508 O O . ASN A 1 184 ? -5.387 -3.275 23.151 1.00 63.62 184 ASN A O 1
ATOM 1512 N N . ASN A 1 185 ? -7.207 -2.910 24.422 1.00 59.62 185 ASN A N 1
ATOM 1513 C CA . ASN A 1 185 ? -6.545 -2.166 25.503 1.00 59.62 185 ASN A CA 1
ATOM 1514 C C . ASN A 1 185 ? -5.719 -0.946 25.041 1.00 59.62 185 ASN A C 1
ATOM 1516 O O . ASN A 1 185 ? -4.567 -0.797 25.453 1.00 59.62 185 ASN A O 1
ATOM 1520 N N . GLY A 1 186 ? -6.269 -0.085 24.177 1.00 61.31 186 GLY A N 1
ATOM 1521 C CA . GLY A 1 186 ? -5.542 1.083 23.659 1.00 61.31 186 GLY A CA 1
ATOM 1522 C C . GLY A 1 186 ? -4.525 0.746 22.569 1.00 61.31 186 GLY A C 1
ATOM 1523 O O . GLY A 1 186 ? -3.844 1.633 22.073 1.00 61.31 186 GLY A O 1
ATOM 1524 N N . ARG A 1 187 ? -4.386 -0.537 22.206 1.00 61.09 187 ARG A N 1
ATOM 1525 C CA . ARG A 1 187 ? -3.435 -0.996 21.196 1.00 61.09 187 ARG A CA 1
ATOM 1526 C C . ARG A 1 187 ? -4.154 -1.454 19.948 1.00 61.09 187 ARG A C 1
ATOM 1528 O O . ARG A 1 187 ? -5.135 -2.200 20.002 1.00 61.09 187 ARG A O 1
ATOM 1535 N N . PHE A 1 188 ? -3.603 -1.053 18.814 1.00 67.75 188 PHE A N 1
ATOM 1536 C CA . PHE A 1 188 ? -4.177 -1.319 17.508 1.00 67.75 188 PHE A CA 1
ATOM 1537 C C . PHE A 1 188 ? -3.092 -1.760 16.531 1.00 67.75 188 PHE A C 1
ATOM 1539 O O . PHE A 1 188 ? -2.024 -1.154 16.474 1.00 67.75 188 PHE A O 1
ATOM 1546 N N . SER A 1 189 ? -3.335 -2.825 15.765 1.00 63.81 189 SER A N 1
ATOM 1547 C CA . SER A 1 189 ? -2.383 -3.270 14.744 1.00 63.81 189 SER A CA 1
ATOM 1548 C C . SER A 1 189 ? -2.744 -2.668 13.389 1.00 63.81 189 SER A C 1
ATOM 1550 O O . SER A 1 189 ? -3.845 -2.895 12.897 1.00 63.81 189 SER A O 1
ATOM 1552 N N . PHE A 1 190 ? -1.812 -1.927 12.789 1.00 65.06 190 PHE A N 1
ATOM 1553 C CA . PHE A 1 190 ? -1.954 -1.348 11.453 1.00 65.06 190 PHE A CA 1
ATOM 1554 C C . PHE A 1 190 ? -0.608 -1.373 10.721 1.00 65.06 190 PHE A C 1
ATOM 1556 O O . PHE A 1 190 ? 0.406 -1.020 11.321 1.00 65.06 190 PHE A O 1
ATOM 1563 N N . LEU A 1 191 ? -0.576 -1.784 9.448 1.00 62.62 191 LEU A N 1
ATOM 1564 C CA . LEU A 1 191 ? 0.657 -1.912 8.646 1.00 62.62 191 LEU A CA 1
ATOM 1565 C C . LEU A 1 191 ? 1.752 -2.767 9.295 1.00 62.62 191 LEU A C 1
ATOM 1567 O O . LEU A 1 191 ? 2.922 -2.388 9.314 1.00 62.62 191 LEU A O 1
ATOM 1571 N N . ASP A 1 192 ? 1.375 -3.909 9.873 1.00 63.16 192 ASP A N 1
ATOM 1572 C CA . ASP A 1 192 ? 2.278 -4.782 10.636 1.00 63.16 192 ASP A CA 1
ATOM 1573 C C . ASP A 1 192 ? 2.965 -4.079 11.849 1.00 63.16 192 ASP A C 1
ATOM 1575 O O . ASP A 1 192 ? 3.853 -4.662 12.475 1.00 63.16 192 ASP A O 1
ATOM 1579 N N . LEU A 1 193 ? 2.530 -2.867 12.234 1.00 60.53 193 LEU A N 1
ATOM 1580 C CA . LEU A 1 193 ? 2.968 -2.122 13.422 1.00 60.53 193 LEU A CA 1
ATOM 1581 C C . LEU A 1 193 ? 1.908 -2.181 14.529 1.00 60.53 193 LEU A C 1
ATOM 1583 O O . LEU A 1 193 ? 0.708 -2.233 14.263 1.00 60.53 193 LEU A O 1
ATOM 1587 N N . MET A 1 194 ? 2.359 -2.164 15.785 1.00 62.69 194 MET A N 1
ATOM 1588 C CA . MET A 1 194 ? 1.494 -1.982 16.952 1.00 62.69 194 MET A CA 1
ATOM 1589 C C . MET A 1 194 ? 1.496 -0.500 17.321 1.00 62.69 194 MET A C 1
ATOM 1591 O O . MET A 1 194 ? 2.525 0.036 17.727 1.00 62.69 194 MET A O 1
ATOM 1595 N N . LEU A 1 195 ? 0.351 0.149 17.162 1.00 61.03 195 LEU A N 1
ATOM 1596 C CA . LEU A 1 195 ? 0.104 1.512 17.611 1.00 61.03 195 LEU A CA 1
ATOM 1597 C C . LEU A 1 195 ? -0.356 1.456 19.076 1.00 61.03 195 LEU A C 1
ATOM 1599 O O . LEU A 1 195 ? -1.176 0.600 19.418 1.00 61.03 195 LEU A O 1
ATOM 1603 N N . ILE A 1 196 ? 0.238 2.305 19.920 1.00 53.62 196 ILE A N 1
ATOM 1604 C CA . ILE A 1 196 ? 0.013 2.435 21.374 1.00 53.62 196 ILE A CA 1
ATOM 1605 C C . ILE A 1 196 ? -0.462 3.858 21.652 1.00 53.62 196 ILE A C 1
ATOM 1607 O O . ILE A 1 196 ? 0.053 4.767 20.959 1.00 53.62 196 ILE A O 1
#

pLDDT: mean 82.18, std 9.5, range [53.62, 96.06]

Secondary structure (DSSP, 8-state):
-HHHHHHHHHHHHHTTSS-HHHHHHH---SPPPPEEEEEE-TTSTT--EEEEEE-TTSTTHHHHHHHHHHHHHHSPPPTTB-SSHHHHHHHHTTPPPPTTEEEEEEEESSGGGSS-TTSHHHHHHHHHHHHHHHHHHH-SS--SEEEEETTEEEEEEEGGGHHHHHHHHHTSBTTB-EEEEE-BTTBEEETTEEE-

Sequence (196 aa):
MERELNALIKKWIQKEYISKKQYFFLHSSDSTLPKAYGLPKIHKKNVPFRIIVSSVNTVLYNLAAFLQKILVDSLPKPKSHVNNSFELCTDLSKIKVQKSEILISLDAVSLFTNIPSELIVEVADIVMKDLEKRVLGALDFHLSFYKRYVDDIVMKIPKDNVQDVLDHFNSYHDRLNFTIKYENNGRFSFLDLMLI

Organism: NCBI:txid300111

Radius of gyration: 20.71 Å; chains: 1; bounding box: 50×34×59 Å

Foldseek 3Di:
DLVVQLVVLVVCVVVVVDDPVLSVLLRADPADDWDWDWDFLVPDPVRDTDIDTHCPRHSCVSVVVVVVVVLVVPDDDDPQEDPDDVSVLVVVVPDDADPQKFKKKKAKDCQQVLDPPPPSQSVLVVLVVVLCCQLVVPDPDDWPDWHDDSRMIMGMDGPVCPVVSQVSSCVSDVSIHIDIDGDDPQWDADPSDIDD